Protein AF-A0A6B3NE75-F1 (afdb_monomer)

Nearest PDB structures (foldseek):
  1sqj-assembly1_B  TM=9.553E-01  e=8.441E-18  Geotrichum sp. M128
  2ebs-assembly1_A  TM=9.563E-01  e=1.189E-17  Geotrichum sp. M128
  1sqj-assembly1_A  TM=9.504E-01  e=1.002E-17  Geotrichum sp. M128
  6mgl-assembly1_A  TM=8.697E-01  e=2.798E-17  Paenibacillus odorifer
  6mgj-assembly4_D  TM=8.673E-01  e=3.722E-17  Paenibacillus odorifer

Sequence (215 aa):
MSTISAKNAEVEYFPPSYDADAEVQTVTYTWDNIAIGGMGFVTGIGIHPTEPGIVYVRTDVGGIYRWDSVANRWIPLMDEFGESEEHHYGIESIALDPNNPDILYAATGYYTRETTSDILKSTDRGQNWVPTELKTPAGTNVRMGGNEDWRWTGERLAVDPSNSNIIYFGSRLDGLYKSENSANTWNKVTSFSATDLSEGGITFVLFDPQSGHLS

Foldseek 3Di:
DDDDDDDDDFDFDDDPDCPVPPDTDTDDDDDDDDPPPDPFDFQDKDDQPADPQWIKTAGQQAAIWTADPVVRDTDHLDVVDDPVQSQQNQFQAKEAQNVARQKIWTWTGAQQPDQDTFIWIGRGSRNDTDGLCDADPVSTHQGGHSNDPLVSFDDQWYAQNVDQQWIKGWGLPQGIKIGNGNSNDIDHPPVDDDPDSPRRTRRYWDADNVPSDTD

Radius of gyration: 19.5 Å; Cα contacts (8 Å, |Δi|>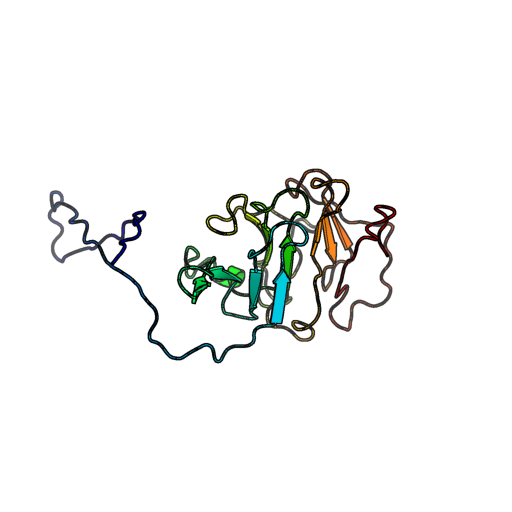4): 481; chains: 1; bounding box: 50×42×64 Å

Mean predicted aligned error: 8.33 Å

pLDDT: mean 88.48, std 17.39, range [30.88, 98.88]

Structure (mmCIF, N/CA/C/O backbone):
data_AF-A0A6B3NE75-F1
#
_entry.id   AF-A0A6B3NE75-F1
#
loop_
_atom_site.group_PDB
_atom_site.id
_atom_site.type_symbol
_atom_site.label_atom_id
_atom_site.label_alt_id
_atom_site.label_comp_id
_atom_site.label_asym_id
_atom_site.label_entity_id
_atom_site.label_seq_id
_atom_site.pdbx_PDB_ins_code
_atom_site.Cartn_x
_atom_site.Cartn_y
_atom_site.Cartn_z
_atom_site.occupancy
_atom_site.B_iso_or_equiv
_atom_site.auth_seq_id
_atom_site.auth_comp_id
_atom_site.auth_asym_id
_atom_site.auth_atom_id
_atom_site.pdbx_PDB_model_num
ATOM 1 N N . MET A 1 1 ? -30.011 -11.347 -17.588 1.00 35.53 1 MET A N 1
ATOM 2 C CA . MET A 1 1 ? -30.175 -10.010 -18.195 1.00 35.53 1 MET A CA 1
ATOM 3 C C . MET A 1 1 ? -30.191 -9.000 -17.069 1.00 35.53 1 MET A C 1
ATOM 5 O O . MET A 1 1 ? -31.202 -8.889 -16.396 1.00 35.53 1 MET A O 1
ATOM 9 N N . SER A 1 2 ? -29.072 -8.339 -16.801 1.00 32.22 2 SER A N 1
ATOM 10 C CA . SER A 1 2 ? -29.069 -7.128 -15.982 1.00 32.22 2 SER A CA 1
ATOM 11 C C . SER A 1 2 ? -27.825 -6.333 -16.341 1.00 32.22 2 SER A C 1
ATOM 13 O O . SER A 1 2 ? -26.706 -6.772 -16.103 1.00 32.22 2 SER A O 1
ATOM 15 N N . THR A 1 3 ? -28.065 -5.212 -17.000 1.00 31.31 3 THR A N 1
ATOM 16 C CA . THR A 1 3 ? -27.131 -4.133 -17.319 1.00 31.31 3 THR A CA 1
ATOM 17 C C . THR A 1 3 ? -26.553 -3.516 -16.044 1.00 31.31 3 THR A C 1
ATOM 19 O O . THR A 1 3 ? -27.299 -3.302 -15.089 1.00 31.31 3 THR A O 1
ATOM 22 N N . ILE A 1 4 ? -25.258 -3.185 -16.044 1.00 30.88 4 ILE A N 1
ATOM 23 C CA . ILE A 1 4 ? -24.636 -2.318 -15.033 1.00 30.88 4 ILE A CA 1
ATOM 24 C C . ILE A 1 4 ? -24.111 -1.054 -15.722 1.00 30.88 4 ILE A C 1
ATOM 26 O O . ILE A 1 4 ? -23.604 -1.092 -16.840 1.00 30.88 4 ILE A O 1
ATOM 30 N N . SER A 1 5 ? -24.341 0.053 -15.023 1.00 36.41 5 SER A N 1
ATOM 31 C CA . SER A 1 5 ? -24.117 1.454 -15.368 1.00 36.41 5 SER A CA 1
ATOM 32 C C . SER A 1 5 ? -22.634 1.813 -15.518 1.00 36.41 5 SER A C 1
ATOM 34 O O . SER A 1 5 ? -21.827 1.444 -14.670 1.00 36.41 5 SER A O 1
ATOM 36 N N . ALA A 1 6 ? -22.308 2.594 -16.553 1.00 34.56 6 ALA A N 1
ATOM 37 C CA . ALA A 1 6 ? -20.983 3.153 -16.828 1.00 34.56 6 ALA A CA 1
ATOM 38 C C . ALA A 1 6 ? -20.769 4.512 -16.129 1.00 34.56 6 ALA A C 1
ATOM 40 O O . ALA A 1 6 ? -21.726 5.257 -15.902 1.00 34.56 6 ALA A O 1
ATOM 41 N N . LYS A 1 7 ? -19.509 4.841 -15.827 1.00 43.66 7 LYS A N 1
ATOM 42 C CA . LYS A 1 7 ? -19.030 6.209 -15.568 1.00 43.66 7 LYS A CA 1
ATOM 43 C C . LYS A 1 7 ? -18.022 6.576 -16.665 1.00 43.66 7 LYS A C 1
ATOM 45 O O . LYS A 1 7 ? -17.254 5.720 -17.091 1.00 43.66 7 LYS A O 1
ATOM 50 N N . ASN A 1 8 ? -18.084 7.821 -17.132 1.00 35.44 8 ASN A N 1
ATOM 51 C CA . ASN A 1 8 ? -17.414 8.317 -18.338 1.00 35.44 8 ASN A CA 1
ATOM 52 C C . ASN A 1 8 ? -16.024 8.901 -18.035 1.00 35.44 8 ASN A C 1
ATOM 54 O O . ASN A 1 8 ? -15.873 9.595 -17.033 1.00 35.44 8 ASN A O 1
ATOM 58 N N . ALA A 1 9 ? -15.073 8.719 -18.954 1.00 47.62 9 ALA A N 1
ATOM 59 C CA . ALA A 1 9 ? -13.895 9.574 -19.115 1.00 47.62 9 ALA A CA 1
ATOM 60 C C . ALA A 1 9 ? -13.603 9.754 -20.622 1.00 47.62 9 ALA A C 1
ATOM 62 O O . ALA A 1 9 ? -13.806 8.821 -21.401 1.00 47.62 9 ALA A O 1
ATOM 63 N N . GLU A 1 10 ? -13.206 10.963 -21.029 1.00 38.66 10 GLU A N 1
ATOM 64 C CA . GLU A 1 10 ? -13.058 11.403 -22.428 1.00 38.66 10 GLU A CA 1
ATOM 65 C C . GLU A 1 10 ? -11.590 11.337 -22.895 1.00 38.66 10 GLU A C 1
ATOM 67 O O . GLU A 1 10 ? -10.682 11.618 -22.117 1.00 38.66 10 GLU A O 1
ATOM 72 N N . VAL A 1 11 ? -11.352 10.992 -24.168 1.00 47.94 11 VAL A N 1
ATOM 73 C CA . VAL A 1 11 ? -10.023 11.025 -24.815 1.00 47.94 11 VAL A CA 1
ATOM 74 C C . VAL A 1 11 ? -10.133 11.787 -26.143 1.00 47.94 11 VAL A C 1
ATOM 76 O O . VAL A 1 11 ? -11.022 11.493 -26.943 1.00 47.94 11 VAL A O 1
ATOM 79 N N . GLU A 1 12 ? -9.244 12.759 -26.379 1.00 41.53 12 GLU A N 1
ATOM 80 C CA . GLU A 1 12 ? -9.268 13.661 -27.546 1.00 41.53 12 GLU A CA 1
ATOM 81 C C . GLU A 1 12 ? -8.619 13.065 -28.814 1.00 41.53 12 GLU A C 1
ATOM 83 O O . GLU A 1 12 ? -7.600 12.373 -28.763 1.00 41.53 12 GLU A O 1
ATOM 88 N N . TYR A 1 13 ? -9.197 13.388 -29.979 1.00 44.88 13 TYR A N 1
ATOM 89 C CA . TYR A 1 13 ? -8.750 12.996 -31.322 1.00 44.88 13 TYR A CA 1
ATOM 90 C C . TYR A 1 13 ? -8.427 14.241 -32.166 1.00 44.88 13 TYR A C 1
ATOM 92 O O . TYR A 1 13 ? -9.242 15.158 -32.233 1.00 44.88 13 TYR A O 1
ATOM 100 N N . PHE A 1 14 ? -7.285 14.258 -32.869 1.00 47.62 14 PHE A N 1
ATOM 101 C CA . PHE A 1 14 ? -6.868 15.383 -33.723 1.00 47.62 14 PHE A CA 1
ATOM 102 C C . PHE A 1 14 ? -6.810 14.989 -35.216 1.00 47.62 14 PHE A C 1
ATOM 104 O O . PHE A 1 14 ? -5.918 14.227 -35.607 1.00 47.62 14 PHE A O 1
ATOM 111 N N . PRO A 1 15 ? -7.714 15.499 -36.078 1.00 45.78 15 PRO A N 1
ATOM 112 C CA . PRO A 1 15 ? -7.675 15.261 -37.523 1.00 45.78 15 PRO A CA 1
ATOM 113 C C . PRO A 1 15 ? -6.707 16.215 -38.264 1.00 45.78 15 PRO A C 1
ATOM 115 O O . PRO A 1 15 ? -6.311 17.253 -37.728 1.00 45.78 15 PRO A O 1
ATOM 118 N N . PRO A 1 16 ? -6.301 15.893 -39.513 1.00 60.91 16 PRO A N 1
ATOM 119 C CA . PRO A 1 16 ? -5.389 16.725 -40.291 1.00 60.91 16 PRO A CA 1
ATOM 120 C C . PRO A 1 16 ? -6.125 17.901 -40.962 1.00 60.91 16 PRO A C 1
ATOM 122 O O . PRO A 1 16 ? -7.186 17.731 -41.557 1.00 60.91 16 PRO A O 1
ATOM 125 N N . SER A 1 17 ? -5.477 19.070 -40.931 1.00 55.50 17 SER A N 1
ATOM 126 C CA . SER A 1 17 ? -5.958 20.434 -41.235 1.00 55.50 17 SER A CA 1
ATOM 127 C C . SER A 1 17 ? -6.736 21.080 -40.082 1.00 55.50 17 SER A C 1
ATOM 129 O O . SER A 1 17 ? -7.840 20.679 -39.739 1.00 55.50 17 SER A O 1
ATOM 131 N N . TYR A 1 18 ? -6.084 22.060 -39.449 1.00 53.62 18 TYR A N 1
ATOM 132 C CA . TYR A 1 18 ? -6.568 22.781 -38.274 1.00 53.62 18 TYR A CA 1
ATOM 133 C C . TYR A 1 18 ? -7.687 23.734 -38.701 1.00 53.62 18 TYR A C 1
ATOM 135 O O . TYR A 1 18 ? -7.441 24.897 -39.024 1.00 53.62 18 TYR A O 1
ATOM 143 N N . ASP A 1 19 ? -8.906 23.209 -38.761 1.00 55.25 19 ASP A N 1
ATOM 144 C CA . ASP A 1 19 ? -10.111 24.020 -38.692 1.00 55.25 19 ASP A CA 1
ATOM 145 C C . ASP A 1 19 ? -10.317 24.362 -37.212 1.00 55.25 19 ASP A C 1
ATOM 147 O O . ASP A 1 19 ? -10.543 23.475 -36.389 1.00 55.25 19 ASP A O 1
ATOM 151 N N . ALA A 1 20 ? -10.137 25.631 -36.842 1.00 56.81 20 ALA A N 1
ATOM 152 C CA . ALA A 1 20 ? -10.202 26.072 -35.444 1.00 56.81 20 ALA A CA 1
ATOM 153 C C . ALA A 1 20 ? -11.618 25.948 -34.834 1.00 56.81 20 ALA A C 1
ATOM 155 O O . ALA A 1 20 ? -11.768 26.155 -33.632 1.00 56.81 20 ALA A O 1
ATOM 156 N N . ASP A 1 21 ? -12.608 25.580 -35.658 1.00 58.62 21 ASP A N 1
ATOM 157 C CA . ASP A 1 21 ? -14.005 25.306 -35.309 1.00 58.62 21 ASP A CA 1
ATOM 158 C C . ASP A 1 21 ? -14.379 23.807 -35.432 1.00 58.62 21 ASP A C 1
ATOM 160 O O . ASP A 1 21 ? -15.562 23.460 -35.400 1.00 58.62 21 ASP A O 1
ATOM 164 N N . ALA A 1 22 ? -13.408 22.892 -35.586 1.00 62.72 22 ALA A N 1
ATOM 165 C CA . ALA A 1 22 ? -13.698 21.457 -35.616 1.00 62.72 22 ALA A CA 1
ATOM 166 C C . ALA A 1 22 ? -14.264 20.992 -34.261 1.00 62.72 22 ALA A C 1
ATOM 168 O O . ALA A 1 22 ? -13.565 20.953 -33.249 1.00 62.72 22 ALA A O 1
ATOM 169 N N . GLU A 1 23 ? -15.547 20.635 -34.254 1.00 68.31 23 GLU A N 1
ATOM 170 C CA . GLU A 1 23 ? -16.251 20.123 -33.081 1.00 68.31 23 GLU A CA 1
ATOM 171 C C . GLU A 1 23 ? -15.582 18.819 -32.607 1.00 68.31 23 GLU A C 1
ATOM 173 O O . GLU A 1 23 ? -15.510 17.837 -33.354 1.00 68.31 23 GLU A O 1
ATOM 178 N N . VAL A 1 24 ? -15.055 18.810 -31.376 1.00 71.31 24 VAL A N 1
ATOM 179 C CA . VAL A 1 24 ? -14.475 17.608 -30.762 1.00 71.31 24 VAL A CA 1
ATOM 180 C C . VAL A 1 24 ? -15.593 16.580 -30.608 1.00 71.31 24 VAL A C 1
ATOM 182 O O . VAL A 1 24 ? -16.482 16.730 -29.773 1.00 71.31 24 VAL A O 1
ATOM 185 N N . GLN A 1 25 ? -15.572 15.535 -31.435 1.00 77.44 25 GLN A N 1
ATOM 186 C CA . GLN A 1 25 ? -16.532 14.444 -31.319 1.00 77.44 25 GLN A CA 1
ATOM 187 C C . GLN A 1 25 ? -16.084 13.474 -30.230 1.00 77.44 25 GLN A C 1
ATOM 189 O O . GLN A 1 25 ? -15.108 12.741 -30.395 1.00 77.44 25 GLN A O 1
ATOM 194 N N . THR A 1 26 ? -16.830 13.427 -29.131 1.00 79.12 26 THR A N 1
ATOM 195 C CA . THR A 1 26 ? -16.646 12.411 -28.097 1.00 79.12 26 THR A CA 1
ATOM 196 C C . THR A 1 26 ? -17.188 11.073 -28.597 1.00 79.12 26 THR A C 1
ATOM 198 O O . THR A 1 26 ? -18.386 10.917 -28.836 1.00 79.12 26 THR A O 1
ATOM 201 N N . VAL A 1 27 ? -16.310 10.083 -28.752 1.00 87.25 27 VAL A N 1
ATOM 202 C CA . VAL A 1 27 ? -16.695 8.706 -29.091 1.00 87.25 27 VAL A CA 1
ATOM 203 C C . VAL A 1 27 ? -16.582 7.844 -27.841 1.00 87.25 27 VAL A C 1
ATOM 205 O O . VAL A 1 27 ? -15.541 7.809 -27.190 1.00 87.25 27 VAL A O 1
ATOM 208 N N . THR A 1 28 ? -17.649 7.123 -27.501 1.00 90.12 28 THR A N 1
ATOM 209 C CA . THR A 1 28 ? -17.643 6.194 -26.367 1.00 90.12 28 THR A CA 1
ATOM 210 C C . THR A 1 28 ? -17.012 4.865 -26.766 1.00 90.12 28 THR A C 1
ATOM 212 O O . THR A 1 28 ? -17.471 4.210 -27.701 1.00 90.12 28 THR A O 1
ATOM 215 N N . TYR A 1 29 ? -16.005 4.437 -26.010 1.00 90.44 29 TYR A N 1
ATOM 216 C CA . TYR A 1 29 ? -15.414 3.106 -26.112 1.00 90.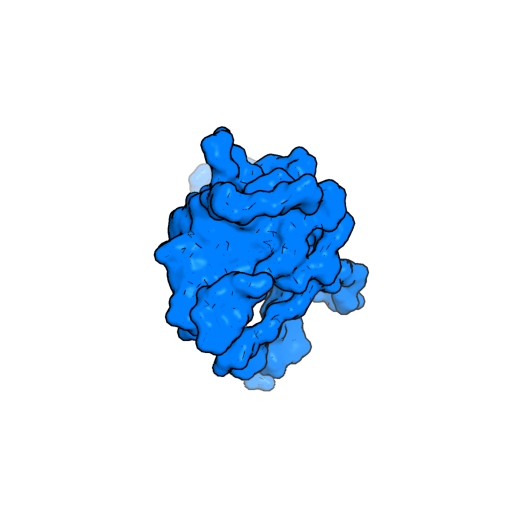44 29 TYR A CA 1
ATOM 217 C C . TYR A 1 29 ? -15.787 2.250 -24.903 1.00 90.44 29 TYR A C 1
ATOM 219 O O . TYR A 1 29 ? -16.084 2.753 -23.821 1.00 90.44 29 TYR A O 1
ATOM 227 N N . THR A 1 30 ? -15.767 0.934 -25.091 1.00 90.44 30 THR A N 1
ATOM 228 C CA . THR A 1 30 ? -15.804 -0.038 -23.996 1.00 90.44 30 THR A CA 1
ATOM 229 C C . THR A 1 30 ? -14.523 -0.846 -24.056 1.00 90.44 30 THR A C 1
ATOM 231 O O . THR A 1 30 ? -14.217 -1.443 -25.088 1.00 90.44 30 THR A O 1
ATOM 234 N N . TRP A 1 31 ? -13.784 -0.841 -22.955 1.00 89.25 31 TRP A N 1
ATOM 235 C CA . TRP A 1 31 ? -12.534 -1.571 -22.813 1.00 89.25 31 TRP A CA 1
ATOM 236 C C . TRP A 1 31 ? -12.778 -2.854 -22.025 1.00 89.25 31 TRP A C 1
ATOM 238 O O . TRP A 1 31 ? -13.468 -2.839 -21.006 1.00 89.25 31 TRP A O 1
ATOM 248 N N . ASP A 1 32 ? -12.223 -3.962 -22.507 1.00 89.88 32 ASP A N 1
ATOM 249 C CA . ASP A 1 32 ? -12.163 -5.219 -21.765 1.00 89.88 32 ASP A CA 1
ATOM 250 C C . ASP A 1 32 ? -10.889 -5.981 -22.140 1.00 89.88 32 ASP A C 1
ATOM 252 O O . ASP A 1 32 ? -10.304 -5.772 -23.209 1.00 89.88 32 ASP A O 1
ATOM 256 N N . ASN A 1 33 ? -10.461 -6.871 -21.251 1.00 87.56 33 ASN A N 1
ATOM 257 C CA . ASN A 1 33 ? -9.261 -7.668 -21.452 1.00 87.56 33 ASN A CA 1
ATOM 258 C C . ASN A 1 33 ? -9.515 -8.825 -22.423 1.00 87.56 33 ASN A C 1
ATOM 260 O O . ASN A 1 33 ? -10.553 -9.490 -22.388 1.00 87.56 33 ASN A O 1
ATOM 264 N N . ILE A 1 34 ? -8.507 -9.150 -23.234 1.00 88.38 34 ILE A N 1
ATOM 265 C CA . ILE A 1 34 ? -8.479 -10.441 -23.926 1.00 88.38 34 ILE A CA 1
ATOM 266 C C . ILE A 1 34 ? -8.328 -11.538 -22.865 1.00 88.38 34 ILE A C 1
ATOM 268 O O . ILE A 1 34 ? -7.432 -11.493 -22.021 1.00 88.38 34 ILE A O 1
ATOM 272 N N . ALA A 1 35 ? -9.208 -12.539 -22.906 1.00 89.56 35 ALA A N 1
ATOM 273 C CA . ALA A 1 35 ? -9.251 -13.605 -21.913 1.00 89.56 35 ALA A CA 1
ATOM 274 C C . ALA A 1 35 ? -8.048 -14.561 -22.040 1.00 89.56 35 ALA A C 1
ATOM 276 O O . ALA A 1 35 ? -8.098 -15.553 -22.764 1.00 89.56 35 ALA A O 1
ATOM 277 N N . ILE A 1 36 ? -6.974 -14.253 -21.309 1.00 87.75 36 ILE A N 1
ATOM 278 C CA . ILE A 1 36 ? -5.780 -15.103 -21.161 1.00 87.75 36 ILE A CA 1
ATOM 279 C C . ILE A 1 36 ? -5.807 -15.856 -19.818 1.00 87.75 36 ILE A C 1
ATOM 281 O O . ILE A 1 36 ? -5.424 -17.021 -19.753 1.00 87.75 36 ILE A O 1
ATOM 285 N N . GLY A 1 37 ? -6.335 -15.220 -18.763 1.00 80.62 37 GLY A N 1
ATOM 286 C CA . GLY A 1 37 ? -6.523 -15.828 -17.442 1.00 80.62 37 GLY A CA 1
ATOM 287 C C . GLY A 1 37 ? -5.282 -15.769 -16.546 1.00 80.62 37 GLY A C 1
ATOM 288 O O . GLY A 1 37 ? -4.664 -16.791 -16.264 1.00 80.62 37 GLY A O 1
ATOM 289 N N . GLY A 1 38 ? -4.939 -14.580 -16.045 1.00 80.69 38 GLY A N 1
ATOM 290 C CA . GLY A 1 38 ? -3.785 -14.401 -15.157 1.00 80.69 38 GLY A CA 1
ATOM 291 C C . GLY A 1 38 ? -2.451 -14.520 -15.905 1.00 80.69 38 GLY A C 1
ATOM 292 O O . GLY A 1 38 ? -2.278 -13.855 -16.917 1.00 80.69 38 GLY A O 1
ATOM 293 N N . MET A 1 39 ? -1.540 -15.370 -15.405 1.00 81.88 39 MET A N 1
ATOM 294 C CA . MET A 1 39 ? -0.135 -15.620 -15.817 1.00 81.88 39 MET A CA 1
ATOM 295 C C . MET A 1 39 ? 0.953 -14.844 -15.051 1.00 81.88 39 MET A C 1
ATOM 297 O O . MET A 1 39 ? 2.074 -15.341 -14.963 1.00 81.88 39 MET A O 1
ATOM 301 N N . GLY A 1 40 ? 0.639 -13.680 -14.476 1.00 92.19 40 GLY A N 1
ATOM 302 C CA . GLY A 1 40 ? 1.559 -12.919 -13.615 1.00 92.19 40 GLY A CA 1
ATOM 303 C C . GLY A 1 40 ? 1.655 -13.458 -12.181 1.00 92.19 40 GLY A C 1
ATOM 304 O O . GLY A 1 40 ? 0.920 -14.374 -11.799 1.00 92.19 40 GLY A O 1
ATOM 305 N N . PHE A 1 41 ? 2.545 -12.882 -11.367 1.00 97.81 41 PHE A N 1
ATOM 306 C CA . PHE A 1 41 ? 2.717 -13.303 -9.977 1.00 97.81 41 PHE A CA 1
ATOM 307 C C . PHE A 1 41 ? 1.802 -12.500 -9.042 1.00 97.81 41 PHE A C 1
ATOM 309 O O . PHE A 1 41 ? 2.002 -11.315 -8.780 1.00 97.81 41 PHE A O 1
ATOM 316 N N . VAL A 1 42 ? 0.786 -13.176 -8.505 1.00 98.31 42 VAL A N 1
ATOM 317 C CA . VAL A 1 42 ? 0.009 -12.682 -7.362 1.00 98.31 42 VAL A CA 1
ATOM 318 C C . VAL A 1 42 ? 0.844 -12.864 -6.099 1.00 98.31 42 VAL A C 1
ATOM 320 O O . VAL A 1 42 ? 1.190 -13.989 -5.739 1.00 98.31 42 VAL A O 1
ATOM 323 N N . THR A 1 43 ? 1.171 -11.761 -5.435 1.00 98.31 43 THR A N 1
ATOM 324 C CA . THR A 1 43 ? 2.144 -11.720 -4.337 1.00 98.31 43 THR A CA 1
ATOM 325 C C . THR A 1 43 ? 1.507 -11.628 -2.953 1.00 98.31 43 THR A C 1
ATOM 327 O O . THR A 1 43 ? 2.190 -11.875 -1.963 1.00 98.31 43 THR A O 1
ATOM 330 N N . GLY A 1 44 ? 0.207 -11.335 -2.868 1.00 98.00 44 GLY A N 1
ATOM 331 C CA . GLY A 1 44 ? -0.524 -11.284 -1.604 1.00 98.00 44 GLY A CA 1
ATOM 332 C C . GLY A 1 44 ? -2.039 -11.263 -1.789 1.00 98.00 44 GLY A C 1
ATOM 333 O O . GLY A 1 44 ? -2.547 -10.906 -2.855 1.00 98.00 44 GLY A O 1
ATOM 334 N N . ILE A 1 45 ? -2.755 -11.647 -0.732 1.00 98.00 45 ILE A N 1
ATOM 335 C CA . ILE A 1 45 ? -4.217 -11.629 -0.646 1.00 98.00 45 ILE A CA 1
ATOM 336 C C . ILE A 1 45 ? -4.637 -10.897 0.632 1.00 98.00 45 ILE A C 1
ATOM 338 O O . ILE A 1 45 ? -4.158 -11.211 1.719 1.00 98.00 45 ILE A O 1
ATOM 342 N N . GLY A 1 46 ? -5.543 -9.932 0.499 1.00 97.38 46 GLY A N 1
ATOM 343 C CA . GLY A 1 46 ? -6.149 -9.207 1.612 1.00 97.38 46 GLY A CA 1
ATOM 344 C C . GLY A 1 46 ? -7.624 -9.562 1.720 1.00 97.38 46 GLY A C 1
ATOM 345 O O . GLY A 1 46 ? -8.380 -9.351 0.776 1.00 97.38 46 GLY A O 1
ATOM 346 N N . ILE A 1 47 ? -8.049 -10.096 2.862 1.00 97.75 47 ILE A N 1
ATOM 347 C CA . ILE A 1 47 ? -9.456 -10.408 3.145 1.00 97.75 47 ILE A CA 1
ATOM 348 C C . ILE A 1 47 ? -9.912 -9.469 4.253 1.00 97.75 47 ILE A C 1
ATOM 350 O O . ILE A 1 47 ? -9.242 -9.372 5.282 1.00 97.75 47 ILE A O 1
ATOM 354 N N . HIS A 1 48 ? -11.032 -8.774 4.054 1.00 97.38 48 HIS A N 1
ATOM 355 C CA . HIS A 1 48 ? -11.523 -7.857 5.076 1.00 97.38 48 HIS A CA 1
ATOM 356 C C . HIS A 1 48 ? -11.939 -8.632 6.338 1.00 97.38 48 HIS A C 1
ATOM 358 O O . HIS A 1 48 ? -12.704 -9.594 6.233 1.00 97.38 48 HIS A O 1
ATOM 364 N N . PRO A 1 49 ? -11.466 -8.244 7.536 1.00 93.81 49 PRO A N 1
ATOM 365 C CA . PRO A 1 49 ? -11.639 -9.061 8.737 1.00 93.81 49 PRO A CA 1
ATOM 366 C C . PRO A 1 49 ? -13.070 -9.046 9.288 1.00 93.81 49 PRO A C 1
ATOM 368 O O . PRO A 1 49 ? -13.465 -9.973 9.991 1.00 93.81 49 PRO A O 1
ATOM 371 N N . THR A 1 50 ? -13.848 -8.005 8.981 1.00 93.25 50 THR A N 1
ATOM 372 C CA . THR A 1 50 ? -15.185 -7.774 9.560 1.00 93.25 50 THR A CA 1
ATOM 373 C C . THR A 1 50 ? -16.301 -7.645 8.520 1.00 93.25 50 THR A C 1
ATOM 375 O O . THR A 1 50 ? -17.466 -7.636 8.900 1.00 93.25 50 THR A O 1
ATOM 378 N N . GLU A 1 51 ? -15.976 -7.608 7.220 1.00 95.44 51 GLU A N 1
ATOM 379 C CA . GLU A 1 51 ? -16.951 -7.414 6.133 1.00 95.44 51 GLU A CA 1
ATOM 380 C C . GLU A 1 51 ? -16.832 -8.570 5.130 1.00 95.44 51 GLU A C 1
ATOM 382 O O . GLU A 1 51 ? -15.876 -8.626 4.347 1.00 95.44 51 GLU A O 1
ATOM 387 N N . PRO A 1 52 ? -17.766 -9.535 5.157 1.00 93.81 52 PRO A N 1
ATOM 388 C CA . PRO A 1 52 ? -17.713 -10.698 4.284 1.00 93.81 52 PRO A CA 1
ATOM 389 C C . PRO A 1 52 ? -17.727 -10.335 2.795 1.00 93.81 52 PRO A C 1
ATOM 391 O O . PRO A 1 52 ? -18.454 -9.456 2.346 1.00 93.81 52 PRO A O 1
ATOM 394 N N . GLY A 1 53 ? -16.964 -11.083 1.996 1.00 92.31 53 GLY A N 1
ATOM 395 C CA . GLY A 1 53 ? -16.966 -10.955 0.535 1.00 92.31 53 GLY A CA 1
ATOM 396 C C . GLY A 1 53 ? -16.041 -9.873 -0.024 1.00 92.31 53 GLY A C 1
ATOM 397 O O . GLY A 1 53 ? -15.842 -9.839 -1.237 1.00 92.31 53 GLY A O 1
ATOM 398 N N . ILE A 1 54 ? -15.421 -9.048 0.825 1.00 96.19 54 ILE A N 1
ATOM 399 C CA . ILE A 1 54 ? -14.366 -8.127 0.401 1.00 96.19 54 ILE A CA 1
ATOM 400 C C . ILE A 1 54 ? -13.025 -8.863 0.394 1.00 96.19 54 ILE A C 1
ATOM 402 O O . ILE A 1 54 ? -12.469 -9.204 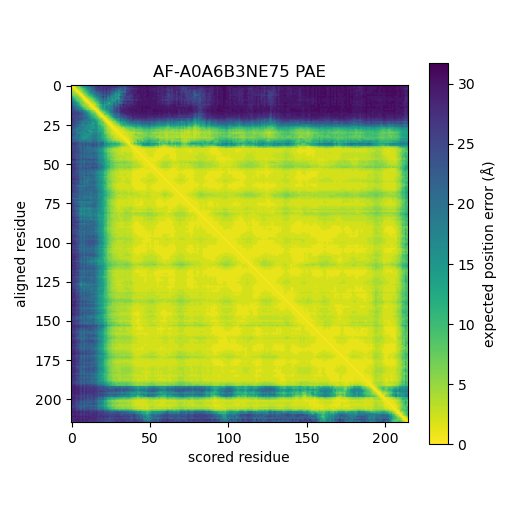1.441 1.00 96.19 54 ILE A O 1
ATOM 406 N N . VAL A 1 55 ? -12.509 -9.096 -0.812 1.00 98.31 55 VAL A N 1
ATOM 407 C CA . VAL A 1 55 ? -11.216 -9.741 -1.050 1.00 98.31 55 VAL A CA 1
ATOM 408 C C . VAL A 1 55 ? -10.447 -8.944 -2.091 1.00 98.31 55 VAL A C 1
ATOM 410 O O . VAL A 1 55 ? -10.997 -8.587 -3.134 1.00 98.31 55 VAL A O 1
ATOM 413 N N . TYR A 1 56 ? -9.171 -8.713 -1.820 1.00 98.69 56 TYR A N 1
ATOM 414 C CA . TYR A 1 56 ? -8.224 -8.079 -2.720 1.00 98.69 56 TYR A CA 1
ATOM 415 C C . TYR A 1 56 ? -7.040 -9.000 -2.972 1.00 98.69 56 TYR A C 1
ATOM 417 O O . TYR A 1 56 ? -6.652 -9.779 -2.103 1.00 98.69 56 TYR A O 1
ATOM 425 N N . VAL A 1 57 ? -6.430 -8.870 -4.140 1.00 98.62 57 VAL A N 1
ATOM 426 C CA . VAL A 1 57 ? -5.112 -9.436 -4.422 1.00 98.62 57 VAL A CA 1
ATOM 427 C C . VAL A 1 57 ? -4.184 -8.338 -4.898 1.00 98.62 57 VAL A C 1
ATOM 429 O O . VAL A 1 57 ? -4.607 -7.422 -5.607 1.00 98.62 57 VAL A O 1
ATOM 432 N N . ARG A 1 58 ? -2.917 -8.450 -4.514 1.00 98.56 58 ARG A N 1
ATOM 433 C CA . ARG A 1 58 ? -1.839 -7.608 -5.027 1.00 98.56 58 ARG A CA 1
ATOM 434 C C . ARG A 1 58 ? -0.901 -8.421 -5.904 1.00 98.56 58 ARG A C 1
ATOM 436 O O . ARG A 1 58 ? -0.744 -9.628 -5.708 1.00 98.56 58 ARG A O 1
ATOM 443 N N . THR A 1 59 ? -0.297 -7.754 -6.873 1.00 98.75 59 THR A N 1
ATOM 444 C CA . THR A 1 59 ? 0.612 -8.371 -7.841 1.00 98.75 59 THR A CA 1
ATOM 445 C C . THR A 1 59 ? 1.925 -7.603 -7.901 1.00 98.75 59 THR A C 1
ATOM 447 O O . THR A 1 59 ? 2.012 -6.468 -7.429 1.00 98.75 59 THR A O 1
ATOM 450 N N . ASP A 1 60 ? 2.961 -8.233 -8.445 1.00 98.31 60 ASP A N 1
ATOM 451 C CA . ASP A 1 60 ? 4.272 -7.596 -8.557 1.00 98.31 60 ASP A CA 1
ATOM 452 C C . ASP A 1 60 ? 4.350 -6.536 -9.658 1.00 98.31 60 ASP A C 1
ATOM 454 O O . ASP A 1 60 ? 5.093 -5.567 -9.493 1.00 98.31 60 ASP A O 1
ATOM 458 N N . VAL A 1 61 ? 3.577 -6.688 -10.743 1.00 97.81 61 VAL A N 1
ATOM 459 C CA . VAL A 1 61 ? 3.578 -5.734 -11.869 1.00 97.81 61 VAL A CA 1
ATOM 460 C C . VAL A 1 61 ? 2.221 -5.391 -12.491 1.00 97.81 61 VAL A C 1
ATOM 462 O O . VAL A 1 61 ? 2.168 -4.729 -13.521 1.00 97.81 61 VAL A O 1
ATOM 465 N N . GLY A 1 62 ? 1.117 -5.863 -11.919 1.00 97.31 62 GLY A N 1
ATOM 466 C CA . GLY A 1 62 ? -0.226 -5.724 -12.497 1.00 97.31 62 GLY A CA 1
ATOM 467 C C . GLY A 1 62 ? -1.219 -4.973 -11.613 1.00 97.31 62 GLY A C 1
ATOM 468 O O . GLY A 1 62 ? -2.420 -5.068 -11.856 1.00 97.31 62 GLY A O 1
ATOM 469 N N . GLY A 1 63 ? -0.750 -4.285 -10.571 1.00 98.38 63 GLY A N 1
ATOM 470 C CA . GLY A 1 63 ? -1.595 -3.546 -9.641 1.00 98.38 63 GLY A CA 1
ATOM 471 C C . GLY A 1 63 ? -2.393 -4.424 -8.670 1.00 98.38 63 GLY A C 1
ATOM 472 O O . GLY A 1 63 ? -2.006 -5.551 -8.326 1.00 98.38 63 GLY A O 1
ATOM 473 N N . ILE A 1 64 ? -3.512 -3.865 -8.201 1.00 98.69 64 ILE A N 1
ATOM 474 C CA . ILE A 1 64 ? -4.447 -4.478 -7.249 1.00 98.69 64 ILE A CA 1
ATOM 475 C C . ILE A 1 64 ? -5.738 -4.867 -7.963 1.00 98.69 64 ILE A C 1
ATOM 477 O O . ILE A 1 64 ? -6.246 -4.126 -8.805 1.00 98.69 64 ILE A O 1
ATOM 481 N N . TYR A 1 65 ? -6.314 -5.997 -7.551 1.00 98.62 65 TYR A N 1
ATOM 482 C CA . TYR A 1 65 ? -7.645 -6.415 -7.974 1.00 98.62 65 TYR A CA 1
ATOM 483 C C . TYR A 1 65 ? -8.558 -6.657 -6.779 1.00 98.62 65 TYR A C 1
ATOM 485 O O . TYR A 1 65 ? -8.116 -7.192 -5.763 1.00 98.62 65 TYR A O 1
ATOM 493 N N . ARG A 1 66 ? -9.849 -6.343 -6.926 1.00 98.44 66 ARG A N 1
ATOM 494 C CA . ARG A 1 66 ? -10.912 -6.705 -5.973 1.00 98.44 66 ARG A CA 1
ATOM 495 C C . ARG A 1 66 ? -11.781 -7.821 -6.538 1.00 98.44 66 ARG A C 1
ATOM 497 O O . ARG A 1 66 ? -12.128 -7.796 -7.717 1.00 98.44 66 ARG A O 1
ATOM 504 N N . TRP A 1 67 ? -12.169 -8.778 -5.708 1.00 97.94 67 TRP A N 1
ATOM 505 C CA . TRP A 1 67 ? -13.129 -9.806 -6.094 1.00 97.94 67 TRP A CA 1
ATOM 506 C C . TRP A 1 67 ? -14.541 -9.222 -6.195 1.00 97.94 67 TRP A C 1
ATOM 508 O O . TRP A 1 67 ? -15.012 -8.551 -5.276 1.00 97.94 67 TRP A O 1
ATOM 518 N N . ASP A 1 68 ? -15.231 -9.514 -7.292 1.00 96.06 68 ASP A N 1
ATOM 519 C CA . ASP A 1 68 ? -16.668 -9.311 -7.436 1.00 96.06 68 ASP A CA 1
ATOM 520 C C . ASP A 1 68 ? -17.359 -10.674 -7.464 1.00 96.06 68 ASP A C 1
ATOM 522 O O . ASP A 1 68 ? -17.250 -11.434 -8.430 1.00 96.06 68 ASP A O 1
ATOM 526 N N . SER A 1 69 ? -18.084 -10.984 -6.390 1.00 94.06 69 SER A N 1
ATOM 527 C CA . SER A 1 69 ? -18.812 -12.244 -6.246 1.00 94.06 69 SER A CA 1
ATOM 528 C C . SER A 1 69 ? -20.064 -12.328 -7.117 1.00 94.06 69 SER A C 1
ATOM 530 O O . SER A 1 69 ? -20.483 -13.434 -7.457 1.00 94.06 69 SER A O 1
ATOM 532 N N . VAL A 1 70 ? -20.652 -11.191 -7.503 1.00 94.00 70 VAL A N 1
ATOM 533 C CA . VAL A 1 70 ? -21.846 -11.141 -8.358 1.00 94.00 70 VAL A CA 1
ATOM 534 C C . VAL A 1 70 ? -21.451 -11.402 -9.805 1.00 94.00 70 VAL A C 1
ATOM 536 O O . VAL A 1 70 ? -22.084 -12.210 -10.485 1.00 94.00 70 VAL A O 1
ATOM 539 N N . ALA A 1 71 ? -20.388 -10.743 -10.267 1.00 93.38 71 ALA A N 1
ATOM 540 C CA . ALA A 1 71 ? -19.864 -10.928 -11.616 1.00 93.38 71 ALA A CA 1
ATOM 541 C C . ALA A 1 71 ? -18.906 -12.130 -11.739 1.00 93.38 71 ALA A C 1
ATOM 543 O O . ALA A 1 71 ? -18.542 -12.500 -12.856 1.00 93.38 71 ALA A O 1
ATOM 544 N N . ASN A 1 72 ? -18.516 -12.745 -10.614 1.00 94.00 72 ASN A N 1
ATOM 545 C CA . ASN A 1 72 ? -17.568 -13.859 -10.524 1.00 94.00 72 ASN A CA 1
ATOM 546 C C . ASN A 1 72 ? -16.247 -13.567 -11.265 1.00 94.00 72 ASN A C 1
ATOM 548 O O . ASN A 1 72 ? -15.758 -14.385 -12.050 1.00 94.00 72 ASN A O 1
ATOM 552 N N . ARG A 1 73 ? -15.698 -12.365 -11.046 1.00 94.75 73 ARG A N 1
ATOM 553 C CA . ARG A 1 73 ? -14.464 -11.882 -11.687 1.00 94.75 73 ARG A CA 1
ATOM 554 C C . ARG A 1 73 ? -13.675 -10.958 -10.769 1.00 94.75 73 ARG A C 1
ATOM 556 O O . ARG A 1 73 ? -14.219 -10.342 -9.858 1.00 94.75 73 ARG A O 1
ATOM 563 N N . TRP A 1 74 ? -12.389 -10.829 -11.065 1.00 96.69 74 TRP A N 1
ATOM 564 C CA . TRP A 1 74 ? -11.533 -9.798 -10.492 1.00 96.69 74 TRP A CA 1
ATOM 565 C C . TRP A 1 74 ? -11.741 -8.471 -11.231 1.00 96.69 74 TRP A C 1
ATOM 567 O O . TRP A 1 74 ? -11.830 -8.445 -12.461 1.00 96.69 74 TRP A O 1
ATOM 577 N N . ILE A 1 75 ? -11.837 -7.378 -10.479 1.00 96.25 75 ILE A N 1
ATOM 578 C CA . ILE A 1 75 ? -11.927 -6.007 -10.987 1.00 96.25 75 ILE A CA 1
ATOM 579 C C . ILE A 1 75 ? -10.560 -5.341 -10.773 1.00 96.25 75 ILE A C 1
ATOM 581 O O . ILE A 1 75 ? -10.145 -5.274 -9.613 1.00 96.25 75 ILE A O 1
ATOM 585 N N . PRO A 1 76 ? -9.865 -4.877 -11.829 1.00 97.19 76 PRO A N 1
ATOM 586 C CA . PRO A 1 76 ? -8.640 -4.094 -11.677 1.00 97.19 76 PRO A CA 1
ATOM 587 C C . PRO A 1 76 ? -8.957 -2.744 -11.028 1.00 97.19 76 PRO A C 1
ATOM 589 O O . PRO A 1 76 ? -9.993 -2.143 -11.308 1.00 97.19 76 PRO A O 1
ATOM 592 N N . LEU A 1 77 ? -8.081 -2.286 -10.137 1.00 98.31 77 LEU A N 1
ATOM 593 C CA . LEU A 1 77 ? -8.302 -1.078 -9.332 1.00 98.31 77 LEU A CA 1
ATOM 594 C C . LEU A 1 77 ? -7.320 0.054 -9.646 1.00 98.31 77 LEU A C 1
ATOM 596 O O . LEU A 1 77 ? -7.301 1.044 -8.927 1.00 98.31 77 LEU A O 1
ATOM 600 N N . MET A 1 78 ? -6.456 -0.114 -10.648 1.00 97.12 78 MET A N 1
ATOM 601 C CA . MET A 1 78 ? -5.337 0.802 -10.914 1.00 97.12 78 MET A CA 1
ATOM 602 C C . MET A 1 78 ? -5.230 1.234 -12.378 1.00 97.12 78 MET A C 1
ATOM 604 O O . MET A 1 78 ? -4.295 1.944 -12.727 1.00 97.12 78 MET A O 1
ATOM 608 N N . ASP A 1 79 ? -6.215 0.883 -13.209 1.00 95.06 79 ASP A N 1
ATOM 609 C CA . ASP A 1 79 ? -6.249 1.223 -14.640 1.00 95.06 79 ASP A CA 1
ATOM 610 C C . ASP A 1 79 ? -6.420 2.736 -14.897 1.00 95.06 79 ASP A C 1
ATOM 612 O O . ASP A 1 79 ? -6.355 3.177 -16.043 1.00 95.06 79 ASP A O 1
ATOM 616 N N . GLU A 1 80 ? -6.647 3.545 -13.851 1.00 93.94 80 GLU A N 1
ATOM 617 C CA . GLU A 1 80 ? -6.651 5.009 -13.956 1.00 93.94 80 GLU A CA 1
ATOM 618 C C . GLU A 1 80 ? -5.248 5.599 -14.166 1.00 93.94 80 GLU A C 1
ATOM 620 O O . GLU A 1 80 ? -5.125 6.692 -14.720 1.00 93.94 80 GLU A O 1
ATOM 625 N N . PHE A 1 81 ? -4.192 4.878 -13.772 1.00 95.56 81 PHE A N 1
ATOM 626 C CA . PHE A 1 81 ? -2.819 5.362 -13.878 1.00 95.56 81 PHE A CA 1
ATOM 627 C C . PHE A 1 81 ? -2.261 5.175 -15.288 1.00 95.56 81 PHE A C 1
ATOM 629 O O . PHE A 1 81 ? -2.213 4.061 -15.822 1.00 95.56 81 PHE A O 1
ATOM 636 N N . GLY A 1 82 ? -1.790 6.281 -15.866 1.00 95.19 82 GLY A N 1
ATOM 637 C CA . GLY A 1 82 ? -1.113 6.304 -17.160 1.00 95.19 82 GLY A CA 1
ATOM 638 C C . GLY A 1 82 ? 0.383 5.976 -17.077 1.00 95.19 82 GLY A C 1
ATOM 639 O O . GLY A 1 82 ? 0.926 5.677 -16.017 1.00 95.19 82 GLY A O 1
ATOM 640 N N . GLU A 1 83 ? 1.075 6.095 -18.213 1.00 93.69 83 GLU A N 1
ATOM 641 C CA . GLU A 1 83 ? 2.509 5.778 -18.358 1.00 93.69 83 GLU A CA 1
ATOM 642 C C . GLU A 1 83 ? 3.403 6.518 -17.346 1.00 93.69 83 GLU A C 1
ATOM 644 O O . GLU A 1 83 ? 4.291 5.920 -16.746 1.00 93.69 83 GLU A O 1
ATOM 649 N N . SER A 1 84 ? 3.144 7.803 -17.074 1.00 95.19 84 SER A N 1
ATOM 650 C CA . SER A 1 84 ? 3.928 8.587 -16.103 1.00 95.19 84 SER A CA 1
ATOM 651 C C . SER A 1 84 ? 3.794 8.105 -14.654 1.00 95.19 84 SER A C 1
ATOM 653 O O . SER A 1 84 ? 4.591 8.479 -13.794 1.00 95.19 84 SER A O 1
ATOM 655 N N . GLU A 1 85 ? 2.781 7.290 -14.380 1.00 96.44 85 GLU A N 1
ATOM 656 C CA . GLU A 1 85 ? 2.414 6.783 -13.062 1.00 96.44 85 GLU A CA 1
ATOM 657 C C . GLU A 1 85 ? 2.541 5.252 -12.993 1.00 96.44 85 GLU A C 1
ATOM 659 O O . GLU A 1 85 ? 2.093 4.631 -12.033 1.00 96.44 85 GLU A O 1
ATOM 664 N N . GLU A 1 86 ? 3.225 4.632 -13.966 1.00 96.38 86 GLU A N 1
ATOM 665 C CA . GLU A 1 86 ? 3.338 3.170 -14.093 1.00 96.38 86 GLU A CA 1
ATOM 666 C C . GLU A 1 86 ? 3.909 2.477 -12.845 1.00 96.38 86 GLU A C 1
ATOM 668 O O . GLU A 1 86 ? 3.631 1.309 -12.579 1.00 96.38 86 GLU A O 1
ATOM 673 N N . HIS A 1 87 ? 4.689 3.199 -12.041 1.00 96.00 87 HIS A N 1
ATOM 674 C CA . HIS A 1 87 ? 5.233 2.710 -10.779 1.00 96.00 87 HIS A CA 1
ATOM 675 C C . HIS A 1 87 ? 4.149 2.296 -9.772 1.00 96.00 87 HIS A C 1
ATOM 677 O O . HIS A 1 87 ? 4.426 1.477 -8.892 1.00 96.00 87 HIS A O 1
ATOM 683 N N . HIS A 1 88 ? 2.917 2.804 -9.908 1.00 98.12 88 HIS A N 1
ATOM 684 C CA . HIS A 1 88 ? 1.800 2.418 -9.051 1.00 98.12 88 HIS A CA 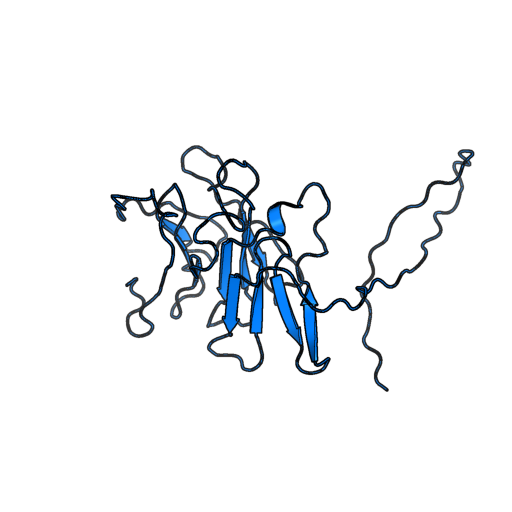1
ATOM 685 C C . HIS A 1 88 ? 1.328 0.976 -9.258 1.00 98.12 88 HIS A C 1
ATOM 687 O O . HIS A 1 88 ? 0.720 0.413 -8.351 1.00 98.12 88 HIS A O 1
ATOM 693 N N . TYR A 1 89 ? 1.663 0.335 -10.382 1.00 98.31 89 TYR A N 1
ATOM 694 C CA . TYR A 1 89 ? 1.297 -1.062 -10.644 1.00 98.31 89 TYR A CA 1
ATOM 695 C C . TYR A 1 89 ? 2.190 -2.080 -9.909 1.00 98.31 89 TYR A C 1
ATOM 697 O O . TYR A 1 89 ? 1.834 -3.259 -9.829 1.00 98.31 89 TYR A O 1
ATOM 705 N N . GLY A 1 90 ? 3.324 -1.653 -9.341 1.00 98.50 90 GLY A N 1
ATOM 706 C CA . GLY A 1 90 ? 4.155 -2.493 -8.479 1.00 98.50 90 GLY A CA 1
ATOM 707 C C . GLY A 1 90 ? 3.689 -2.437 -7.028 1.00 98.50 90 GLY A C 1
ATOM 708 O O . GLY A 1 90 ? 3.877 -1.412 -6.376 1.00 98.50 90 GLY A O 1
ATOM 709 N N . ILE A 1 91 ? 3.104 -3.518 -6.500 1.00 98.75 91 ILE A N 1
ATOM 710 C CA . ILE A 1 91 ? 2.458 -3.486 -5.177 1.00 98.75 91 ILE A CA 1
ATOM 711 C C . 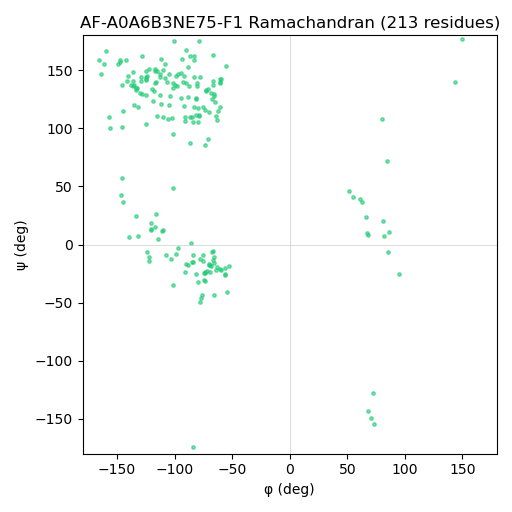ILE A 1 91 ? 3.287 -4.205 -4.122 1.00 98.75 91 ILE A C 1
ATOM 713 O O . ILE A 1 91 ? 3.361 -5.436 -4.065 1.00 98.75 91 ILE A O 1
ATOM 717 N N . GLU A 1 92 ? 3.871 -3.413 -3.229 1.00 98.62 92 GLU A N 1
ATOM 718 C CA . GLU A 1 92 ? 4.653 -3.917 -2.107 1.00 98.62 92 GLU A CA 1
ATOM 719 C C . GLU A 1 92 ? 3.762 -4.473 -0.994 1.00 98.62 92 GLU A C 1
ATOM 721 O O . GLU A 1 92 ? 4.056 -5.531 -0.438 1.00 98.62 92 GLU A O 1
ATOM 726 N N . SER A 1 93 ? 2.680 -3.772 -0.658 1.00 98.81 93 SER A N 1
ATOM 727 C CA . SER A 1 93 ? 1.783 -4.185 0.417 1.00 98.81 93 SER A CA 1
ATOM 728 C C . SER A 1 93 ? 0.423 -3.510 0.308 1.00 98.81 93 SER A C 1
ATOM 730 O O . SER A 1 93 ? 0.311 -2.417 -0.248 1.00 98.81 93 SER A O 1
ATOM 732 N N . ILE A 1 94 ? -0.602 -4.144 0.868 1.00 98.88 94 ILE A N 1
ATOM 733 C CA . ILE A 1 94 ? -1.936 -3.581 1.055 1.00 98.88 94 ILE A CA 1
ATOM 734 C C . ILE A 1 94 ? -2.353 -3.672 2.523 1.00 98.88 94 ILE A C 1
ATOM 736 O O . ILE A 1 94 ? -1.988 -4.617 3.217 1.00 98.88 94 ILE A O 1
ATOM 740 N N . ALA A 1 95 ? -3.161 -2.721 2.988 1.00 98.62 95 ALA A N 1
ATOM 741 C CA . ALA A 1 95 ? -3.811 -2.808 4.293 1.00 98.62 95 ALA A CA 1
ATOM 742 C C . ALA A 1 95 ? -5.265 -2.355 4.227 1.00 98.62 95 ALA A C 1
ATOM 744 O O . ALA A 1 95 ? -5.592 -1.344 3.608 1.00 98.62 95 ALA A O 1
ATOM 745 N N . LEU A 1 96 ? -6.124 -3.116 4.895 1.00 98.44 96 LEU A N 1
ATOM 746 C CA . LEU A 1 96 ? -7.550 -2.848 5.028 1.00 98.44 96 LEU A CA 1
ATOM 747 C C . LEU A 1 96 ? -7.813 -2.248 6.402 1.00 98.44 96 LEU A C 1
ATOM 749 O O . LEU A 1 96 ? -7.244 -2.722 7.387 1.00 98.44 96 LEU A O 1
ATOM 753 N N . ASP A 1 97 ? -8.675 -1.238 6.472 1.00 98.25 97 ASP A N 1
ATOM 754 C CA . ASP A 1 97 ? -9.125 -0.708 7.756 1.00 98.25 97 ASP A CA 1
ATOM 755 C C . ASP A 1 97 ? -10.202 -1.632 8.354 1.00 98.25 97 ASP A C 1
ATOM 757 O O . ASP A 1 97 ? -11.321 -1.671 7.847 1.00 98.25 97 ASP A O 1
ATOM 761 N N . PRO A 1 98 ? -9.925 -2.350 9.455 1.00 96.56 98 PRO A N 1
ATOM 762 C CA . PRO A 1 98 ? -10.876 -3.296 10.043 1.00 96.56 98 PRO A CA 1
ATOM 763 C C . PRO A 1 98 ? -12.170 -2.647 10.557 1.00 96.56 98 PRO A C 1
ATOM 765 O O . PRO A 1 98 ? -13.166 -3.356 10.743 1.00 96.56 98 PRO A O 1
ATOM 768 N N . ASN A 1 99 ? -12.169 -1.330 10.788 1.00 97.12 99 ASN A N 1
ATOM 769 C CA . ASN A 1 99 ? -13.335 -0.577 11.249 1.00 97.12 99 ASN A CA 1
ATOM 770 C C . ASN A 1 99 ? -14.066 0.146 10.109 1.00 97.12 99 ASN A C 1
ATOM 772 O O . ASN A 1 99 ? -15.150 0.686 10.337 1.00 97.12 99 ASN A O 1
ATOM 776 N N . ASN A 1 100 ? -13.501 0.168 8.897 1.00 98.00 100 ASN A N 1
ATOM 777 C CA . ASN A 1 100 ? -14.129 0.788 7.738 1.00 98.00 100 ASN A CA 1
ATOM 778 C C . ASN A 1 100 ? -13.808 0.027 6.435 1.00 98.00 100 ASN A C 1
ATOM 780 O O . ASN A 1 100 ? -12.758 0.257 5.833 1.00 98.00 100 ASN A O 1
ATOM 784 N N . PRO A 1 101 ? -14.744 -0.799 5.927 1.00 97.88 101 PRO A N 1
ATOM 785 C CA . PRO A 1 101 ? -14.518 -1.623 4.738 1.00 97.88 101 PRO A CA 1
ATOM 786 C C . PRO A 1 101 ? -14.317 -0.858 3.432 1.00 97.88 101 PRO A C 1
ATOM 788 O O . PRO A 1 101 ? -13.934 -1.467 2.429 1.00 97.88 101 PRO A O 1
ATOM 791 N N . ASP A 1 102 ? -14.573 0.450 3.419 1.00 98.44 102 ASP A N 1
ATOM 792 C CA . ASP A 1 102 ? -14.350 1.285 2.243 1.00 98.44 102 ASP A CA 1
ATOM 793 C C . ASP A 1 102 ? -12.903 1.792 2.147 1.00 98.44 102 ASP A C 1
ATOM 795 O O . ASP A 1 102 ? -12.485 2.229 1.071 1.00 98.44 102 ASP A O 1
ATOM 799 N N . ILE A 1 103 ? -12.127 1.707 3.234 1.00 98.69 103 ILE A N 1
ATOM 800 C CA . ILE A 1 103 ? -10.754 2.210 3.290 1.00 98.69 103 ILE A CA 1
ATOM 801 C C . ILE A 1 103 ? -9.749 1.100 2.968 1.00 98.69 103 ILE A C 1
ATOM 803 O O . ILE A 1 103 ? -9.710 0.041 3.599 1.00 98.69 103 ILE A O 1
ATOM 807 N N . LEU A 1 104 ? -8.889 1.393 1.995 1.00 98.75 104 LEU A N 1
ATOM 808 C CA . LEU A 1 104 ? -7.792 0.541 1.554 1.00 98.75 104 LEU A CA 1
ATOM 809 C C . LEU A 1 104 ? -6.538 1.399 1.367 1.00 98.75 104 LEU A C 1
ATOM 811 O O . LEU A 1 104 ? -6.589 2.479 0.781 1.00 98.75 104 LEU A O 1
ATOM 815 N N . TYR A 1 105 ? -5.408 0.888 1.837 1.00 98.88 105 TYR A N 1
ATOM 816 C CA . TYR A 1 105 ? -4.087 1.469 1.636 1.00 98.88 105 TYR A CA 1
ATOM 817 C C . TYR A 1 105 ? -3.246 0.559 0.746 1.00 98.88 105 TYR A C 1
ATOM 819 O O . TYR A 1 105 ? -3.328 -0.664 0.872 1.00 98.88 105 TYR A O 1
ATOM 827 N N . ALA A 1 106 ? -2.416 1.145 -0.113 1.00 98.88 106 ALA A N 1
ATOM 828 C CA . ALA A 1 106 ? -1.513 0.419 -1.001 1.00 98.88 106 ALA A CA 1
ATOM 829 C C . ALA A 1 106 ? -0.124 1.060 -1.006 1.00 98.88 106 ALA A C 1
ATOM 831 O O . ALA A 1 106 ? 0.014 2.218 -1.378 1.00 98.88 106 ALA A O 1
ATOM 832 N N . ALA A 1 107 ? 0.910 0.313 -0.623 1.00 98.75 107 ALA A N 1
ATOM 833 C CA . ALA A 1 107 ? 2.303 0.709 -0.805 1.00 98.75 107 ALA A CA 1
ATOM 834 C C . ALA A 1 107 ? 2.739 0.352 -2.230 1.00 98.75 107 ALA A C 1
ATOM 836 O O . ALA A 1 107 ? 2.720 -0.823 -2.609 1.00 98.75 107 ALA A O 1
ATOM 837 N N . THR A 1 108 ? 3.119 1.362 -3.010 1.00 98.69 108 THR A N 1
ATOM 838 C CA . THR A 1 108 ? 3.334 1.239 -4.455 1.00 98.69 108 THR A CA 1
ATOM 839 C C . THR A 1 108 ? 4.730 1.688 -4.897 1.00 98.69 108 THR A C 1
ATOM 841 O O . THR A 1 108 ? 5.282 2.659 -4.376 1.00 98.69 108 THR A O 1
ATOM 844 N N . GLY A 1 109 ? 5.302 0.972 -5.863 1.00 98.31 109 GLY A N 1
ATOM 845 C CA . GLY A 1 109 ? 6.612 1.204 -6.475 1.00 98.31 109 GLY A CA 1
ATOM 846 C C . GLY A 1 109 ? 7.312 -0.117 -6.812 1.00 98.31 109 GLY A C 1
ATOM 847 O O . GLY A 1 109 ? 7.262 -1.066 -6.028 1.00 98.31 109 GLY A O 1
ATOM 848 N N . TYR A 1 110 ? 7.978 -0.198 -7.967 1.00 98.00 110 TYR A N 1
ATOM 849 C CA . TYR A 1 110 ? 8.531 -1.464 -8.463 1.00 98.00 110 TYR A CA 1
ATOM 850 C C . TYR A 1 110 ? 9.828 -1.899 -7.788 1.00 98.00 110 TYR A C 1
ATOM 852 O O . TYR A 1 110 ? 9.946 -3.062 -7.396 1.00 98.00 110 TYR A O 1
ATOM 860 N N . TYR A 1 111 ? 10.807 -0.997 -7.694 1.00 97.50 111 TYR A N 1
ATOM 861 C CA . TYR A 1 111 ? 12.168 -1.339 -7.285 1.00 97.50 111 TYR A CA 1
ATOM 862 C C . TYR A 1 111 ? 12.773 -0.271 -6.377 1.00 97.50 111 TYR A C 1
ATOM 864 O O . TYR A 1 111 ? 12.618 0.931 -6.602 1.00 97.50 111 TYR A O 1
ATOM 872 N N . THR A 1 112 ? 13.581 -0.691 -5.406 1.00 96.12 112 THR A N 1
ATOM 873 C CA . THR A 1 112 ? 14.170 0.222 -4.418 1.00 96.12 112 THR A CA 1
ATOM 874 C C . THR A 1 112 ? 15.237 1.144 -5.002 1.00 96.12 112 THR A C 1
ATOM 876 O O . THR A 1 112 ? 15.557 2.183 -4.415 1.00 96.12 112 THR A O 1
ATOM 879 N N . ARG A 1 113 ? 15.759 0.803 -6.186 1.00 95.44 113 ARG A N 1
ATOM 880 C CA . ARG A 1 113 ? 16.634 1.672 -6.988 1.00 95.44 113 ARG A CA 1
ATOM 881 C C . ARG A 1 113 ? 15.910 2.882 -7.596 1.00 95.44 113 ARG A C 1
ATOM 883 O O . ARG A 1 113 ? 16.583 3.822 -8.012 1.00 95.44 113 ARG A O 1
ATOM 890 N N . GLU A 1 114 ? 14.579 2.869 -7.667 1.00 95.50 114 GLU A N 1
ATOM 891 C CA . GLU A 1 114 ? 13.776 3.929 -8.286 1.00 95.50 114 GLU A CA 1
ATOM 892 C C . GLU A 1 114 ? 13.378 5.031 -7.300 1.00 95.50 114 GLU A C 1
ATOM 894 O O . GLU A 1 114 ? 13.535 4.933 -6.079 1.00 95.50 114 GLU A O 1
ATOM 899 N N . THR A 1 115 ? 12.886 6.147 -7.840 1.00 94.69 115 THR A N 1
ATOM 900 C CA . THR A 1 115 ? 12.495 7.336 -7.065 1.00 94.69 115 THR A CA 1
ATOM 901 C C . THR A 1 115 ? 11.019 7.591 -6.936 1.00 94.69 115 THR A C 1
ATOM 903 O O . THR A 1 115 ? 10.617 8.405 -6.108 1.00 94.69 115 THR A O 1
ATOM 906 N N . THR A 1 116 ? 10.220 6.846 -7.671 1.00 95.69 116 THR A N 1
ATOM 907 C CA . THR A 1 116 ? 8.772 6.964 -7.713 1.00 95.69 116 THR A CA 1
ATOM 908 C C . THR A 1 116 ? 8.165 5.844 -6.879 1.00 95.69 116 THR A C 1
ATOM 910 O O . THR A 1 116 ? 8.300 4.664 -7.186 1.00 95.69 116 THR A O 1
ATOM 913 N N . SER A 1 117 ? 7.612 6.218 -5.731 1.00 97.75 117 SER A N 1
ATOM 914 C CA . SER A 1 117 ? 6.940 5.329 -4.782 1.00 97.75 117 SER A CA 1
ATOM 915 C C . SER A 1 117 ? 6.124 6.171 -3.817 1.00 97.75 117 SER A C 1
ATOM 917 O O . SER A 1 117 ? 6.535 7.281 -3.468 1.00 97.75 117 SER A O 1
ATOM 919 N N . ASP A 1 118 ? 4.994 5.633 -3.379 1.00 98.06 118 ASP A N 1
ATOM 920 C CA . ASP A 1 118 ? 4.187 6.220 -2.313 1.00 98.06 118 ASP A CA 1
ATOM 921 C C . ASP A 1 118 ? 3.266 5.161 -1.697 1.00 98.06 118 ASP A C 1
ATOM 923 O O . ASP A 1 118 ? 3.054 4.083 -2.266 1.00 98.06 118 ASP A O 1
ATOM 927 N N . ILE A 1 119 ? 2.689 5.485 -0.544 1.00 98.81 119 ILE A N 1
ATOM 928 C CA . ILE A 1 119 ? 1.467 4.840 -0.082 1.00 98.81 119 ILE A CA 1
ATOM 929 C C . ILE A 1 119 ? 0.289 5.629 -0.650 1.00 98.81 119 ILE A C 1
ATOM 931 O O . ILE A 1 119 ? 0.193 6.840 -0.457 1.00 98.81 119 ILE A O 1
ATOM 935 N N . LEU A 1 120 ? -0.615 4.930 -1.323 1.00 98.88 120 LEU A N 1
ATOM 936 C CA . LEU A 1 120 ? -1.892 5.448 -1.787 1.00 98.88 120 LEU A CA 1
ATOM 937 C C . LEU A 1 120 ? -2.996 5.079 -0.795 1.00 98.88 120 LEU A C 1
ATOM 939 O O . LEU A 1 120 ? -2.973 4.002 -0.191 1.00 98.88 120 LEU A O 1
ATOM 943 N N . LYS A 1 121 ? -3.987 5.957 -0.664 1.00 98.81 121 LYS A N 1
ATOM 944 C CA . LYS A 1 121 ? -5.205 5.742 0.119 1.00 98.81 121 LYS A CA 1
ATOM 945 C C . LYS A 1 121 ? -6.422 5.790 -0.792 1.00 98.81 121 LYS A C 1
ATOM 947 O O . LYS A 1 121 ? -6.599 6.746 -1.539 1.00 98.81 121 LYS A O 1
ATOM 952 N N . SER A 1 122 ? -7.296 4.808 -0.650 1.00 98.81 122 SER A N 1
ATOM 953 C CA . SER A 1 122 ? -8.650 4.828 -1.189 1.00 98.81 122 SER A CA 1
ATOM 954 C C . SER A 1 122 ? -9.662 4.874 -0.046 1.00 98.81 122 SER A C 1
ATOM 956 O O . SER A 1 122 ? -9.434 4.303 1.022 1.00 98.81 122 SER A O 1
ATOM 958 N N . THR A 1 123 ? -10.784 5.556 -0.271 1.00 98.69 123 THR A N 1
ATOM 959 C CA . THR A 1 123 ? -11.939 5.603 0.646 1.00 98.69 123 THR A CA 1
ATOM 960 C C . THR A 1 123 ? -13.218 5.082 -0.012 1.00 98.69 123 THR A C 1
ATOM 962 O O . THR A 1 123 ? -14.318 5.407 0.426 1.00 98.69 123 THR A O 1
ATOM 965 N N . ASP A 1 124 ? -13.083 4.338 -1.109 1.00 98.31 124 ASP A N 1
ATOM 966 C CA . ASP A 1 124 ? -14.188 3.812 -1.912 1.00 98.31 124 ASP A CA 1
ATOM 967 C C . ASP A 1 124 ? -13.885 2.419 -2.490 1.00 98.31 124 ASP A C 1
ATOM 969 O O . ASP A 1 124 ? -14.324 2.064 -3.593 1.00 98.31 124 ASP A O 1
ATOM 973 N N . ARG A 1 125 ? -13.176 1.597 -1.702 1.00 97.81 125 ARG A N 1
ATOM 974 C CA . ARG A 1 125 ? -12.809 0.206 -2.030 1.00 97.81 125 ARG A CA 1
ATOM 975 C C . ARG A 1 125 ? -11.901 0.078 -3.258 1.00 97.81 125 ARG A C 1
ATOM 977 O O . ARG A 1 125 ? -12.053 -0.875 -4.033 1.00 97.81 125 ARG A O 1
ATOM 984 N N . GLY A 1 126 ? -10.990 1.031 -3.432 1.00 98.00 126 GLY A N 1
ATOM 985 C CA . GLY A 1 126 ? -10.007 1.075 -4.514 1.00 98.00 126 GLY A CA 1
ATOM 986 C C . GLY A 1 126 ? -10.549 1.603 -5.840 1.00 98.00 126 GLY A C 1
ATOM 987 O O . GLY A 1 126 ? -9.980 1.268 -6.870 1.00 98.00 126 GLY A O 1
ATOM 988 N N . GLN A 1 127 ? -11.662 2.347 -5.853 1.00 97.12 127 GLN A N 1
ATOM 989 C CA . GLN A 1 127 ? -12.154 2.957 -7.098 1.00 97.12 127 GLN A CA 1
ATOM 990 C C . GLN A 1 127 ? -11.395 4.235 -7.452 1.00 97.12 127 GLN A C 1
ATOM 992 O O . GLN A 1 127 ? -11.253 4.520 -8.633 1.00 97.12 127 GLN A O 1
ATOM 997 N N . ASN A 1 128 ? -10.949 4.988 -6.445 1.00 97.88 128 ASN A N 1
ATOM 998 C CA . ASN A 1 128 ? -10.079 6.148 -6.601 1.00 97.88 128 ASN A CA 1
ATOM 999 C C . ASN A 1 128 ? -8.971 6.103 -5.546 1.00 97.88 128 ASN A C 1
ATOM 1001 O O . ASN A 1 128 ? -9.194 5.653 -4.409 1.00 97.88 128 ASN A O 1
ATOM 1005 N N . TRP A 1 129 ? -7.803 6.629 -5.906 1.00 98.62 129 TRP A N 1
ATOM 1006 C CA . TRP A 1 129 ? -6.626 6.659 -5.045 1.00 98.62 129 TRP A CA 1
ATOM 1007 C C . TRP A 1 129 ? -6.078 8.073 -4.858 1.00 98.62 129 TRP A C 1
ATOM 1009 O O . TRP A 1 129 ? -6.050 8.888 -5.773 1.00 98.62 129 TRP A O 1
ATOM 1019 N N . VAL A 1 130 ? -5.612 8.362 -3.643 1.00 98.38 130 VAL A N 1
ATOM 1020 C CA . VAL A 1 130 ? -4.962 9.627 -3.287 1.00 98.38 130 VAL A CA 1
ATOM 1021 C C . VAL A 1 130 ? -3.582 9.332 -2.691 1.00 98.38 130 VAL A C 1
ATOM 1023 O O . VAL A 1 130 ? -3.499 8.522 -1.760 1.00 98.38 130 VAL A O 1
ATOM 1026 N N . PRO A 1 131 ? -2.503 9.969 -3.180 1.00 98.19 131 PRO A N 1
ATOM 1027 C CA . PRO A 1 131 ? -1.174 9.853 -2.584 1.00 98.19 131 PRO A CA 1
ATOM 1028 C C . PRO A 1 131 ? -1.146 10.351 -1.135 1.00 98.19 131 PRO A C 1
ATOM 1030 O O . PRO A 1 131 ? -1.798 11.338 -0.795 1.00 98.19 131 PRO A O 1
ATOM 1033 N N . THR A 1 132 ? -0.385 9.674 -0.275 1.00 98.62 132 THR A N 1
ATOM 1034 C CA . THR A 1 132 ? -0.195 10.086 1.132 1.00 98.62 132 THR A CA 1
ATOM 1035 C C . THR A 1 132 ? 1.091 10.882 1.351 1.00 98.62 132 THR A C 1
ATOM 1037 O O . THR A 1 132 ? 1.355 11.335 2.466 1.00 98.62 132 THR A O 1
ATOM 1040 N N . GLU A 1 133 ? 1.887 11.052 0.292 1.00 97.56 133 GLU A N 1
ATOM 1041 C CA . GLU A 1 133 ? 3.139 11.799 0.276 1.00 97.56 133 GLU A CA 1
ATOM 1042 C C . GLU A 1 133 ? 4.142 11.316 1.337 1.00 97.56 133 GLU A C 1
ATOM 1044 O O . GLU A 1 133 ? 4.831 12.119 1.972 1.00 97.56 133 GLU A O 1
ATOM 1049 N N . LEU A 1 134 ? 4.267 9.998 1.534 1.00 98.00 134 LEU A N 1
ATOM 1050 C CA . LEU A 1 134 ? 5.222 9.434 2.489 1.00 98.00 134 LEU A CA 1
ATOM 1051 C C . LEU A 1 134 ? 6.669 9.790 2.090 1.00 98.00 134 LEU A C 1
ATOM 1053 O O . LEU A 1 134 ? 7.197 9.316 1.078 1.00 98.00 134 LEU A O 1
ATOM 1057 N N . LYS A 1 135 ? 7.351 10.577 2.933 1.00 98.00 135 LYS A N 1
ATOM 1058 C CA . LYS A 1 135 ? 8.762 10.954 2.754 1.00 98.00 135 LYS A CA 1
ATOM 1059 C C . LYS A 1 135 ? 9.661 10.439 3.874 1.00 98.00 135 LYS A C 1
ATOM 1061 O O . LYS A 1 135 ? 9.266 10.339 5.034 1.00 98.00 135 LYS A O 1
ATOM 1066 N N . THR A 1 136 ? 10.918 10.203 3.520 1.00 97.00 136 THR A N 1
ATOM 1067 C CA . THR A 1 136 ? 12.020 10.056 4.469 1.00 97.00 136 THR A CA 1
ATOM 1068 C C . THR A 1 136 ? 12.301 11.382 5.184 1.00 97.00 136 THR A C 1
ATOM 1070 O O . THR A 1 136 ? 11.945 12.447 4.672 1.00 97.00 136 THR A O 1
ATOM 1073 N N . PRO A 1 137 ? 13.035 11.375 6.314 1.00 95.44 137 PRO A N 1
ATOM 1074 C CA . PRO A 1 137 ? 13.511 12.611 6.941 1.00 95.44 137 PRO A CA 1
ATOM 1075 C C . PRO A 1 137 ? 14.359 13.508 6.019 1.00 95.44 137 PRO A C 1
ATOM 1077 O O . PRO A 1 137 ? 14.492 14.699 6.284 1.00 95.44 137 PRO A O 1
ATOM 1080 N N . ALA A 1 138 ? 14.927 12.955 4.940 1.00 96.06 138 ALA A N 1
ATOM 1081 C CA . ALA A 1 138 ? 15.672 13.704 3.928 1.00 96.06 138 ALA A CA 1
ATOM 1082 C C . ALA A 1 138 ? 14.776 14.312 2.826 1.00 96.06 138 ALA A C 1
ATOM 1084 O O . ALA A 1 138 ? 15.291 14.936 1.901 1.00 96.06 138 ALA A O 1
ATOM 1085 N N . GLY A 1 139 ? 13.452 14.128 2.897 1.00 96.62 139 GLY A N 1
ATOM 1086 C CA . GLY A 1 139 ? 12.483 14.676 1.942 1.00 96.62 139 GLY A CA 1
ATOM 1087 C C . GLY A 1 139 ? 12.317 13.868 0.651 1.00 96.62 139 GLY A C 1
ATOM 1088 O O . GLY A 1 139 ? 11.632 14.315 -0.265 1.00 96.62 139 GLY A O 1
ATOM 1089 N N . THR A 1 140 ? 12.925 12.684 0.552 1.00 97.00 140 THR A N 1
ATOM 1090 C CA . THR A 1 140 ? 12.765 11.773 -0.595 1.00 97.00 140 THR A CA 1
ATOM 1091 C C . THR A 1 140 ? 11.653 10.758 -0.347 1.00 97.00 140 THR A C 1
ATOM 1093 O O . THR A 1 140 ? 11.320 10.485 0.800 1.00 97.00 140 THR A O 1
ATOM 1096 N N . ASN A 1 141 ? 11.103 10.152 -1.400 1.00 97.62 141 ASN A N 1
ATOM 1097 C CA . ASN A 1 141 ? 10.156 9.043 -1.250 1.00 97.62 141 ASN A CA 1
ATOM 1098 C C . ASN A 1 141 ? 10.806 7.853 -0.531 1.00 97.62 141 ASN A C 1
ATOM 1100 O O . ASN A 1 141 ? 11.960 7.500 -0.817 1.00 97.62 141 ASN A O 1
ATOM 1104 N N . VAL A 1 142 ? 10.054 7.223 0.373 1.00 97.38 142 VAL A N 1
ATOM 1105 C CA . VAL A 1 142 ? 10.448 5.941 0.971 1.00 97.38 142 VAL A CA 1
ATOM 1106 C C . VAL A 1 142 ? 10.415 4.869 -0.115 1.00 97.38 142 VAL A C 1
ATOM 1108 O O . VAL A 1 142 ? 9.409 4.699 -0.793 1.00 97.38 142 VAL A O 1
ATOM 1111 N N . ARG A 1 143 ? 11.535 4.164 -0.296 1.00 96.25 143 ARG A N 1
ATOM 1112 C CA . ARG A 1 143 ? 11.714 3.190 -1.380 1.00 96.25 143 ARG A CA 1
ATOM 1113 C C . ARG A 1 143 ? 10.820 1.964 -1.192 1.00 96.25 143 ARG A C 1
ATOM 1115 O O . ARG A 1 143 ? 10.887 1.332 -0.139 1.00 96.25 143 ARG A O 1
ATOM 1122 N N . MET A 1 144 ? 10.103 1.601 -2.252 1.00 97.25 144 MET A N 1
ATOM 1123 C CA . MET A 1 144 ? 9.309 0.373 -2.368 1.00 97.25 144 MET A CA 1
ATOM 1124 C C . MET A 1 144 ? 9.943 -0.571 -3.398 1.00 97.25 144 MET A C 1
ATOM 1126 O O . MET A 1 144 ? 10.720 -0.140 -4.247 1.00 97.25 144 MET A O 1
ATOM 1130 N N . GLY A 1 145 ? 9.615 -1.854 -3.322 1.00 96.88 145 GLY A N 1
ATOM 1131 C CA . GLY A 1 145 ? 10.128 -2.925 -4.168 1.00 96.88 145 GLY A CA 1
ATOM 1132 C C . GLY A 1 145 ? 9.063 -3.988 -4.439 1.00 96.88 145 GLY A C 1
ATOM 1133 O O . GLY A 1 145 ? 9.258 -5.161 -4.113 1.00 96.88 145 GLY A O 1
ATOM 1134 N N . GLY A 1 146 ? 7.921 -3.596 -5.006 1.00 97.81 146 GLY A N 1
ATOM 1135 C CA . GLY A 1 146 ? 6.826 -4.501 -5.374 1.00 97.81 146 GLY A CA 1
ATOM 1136 C C . GLY A 1 146 ? 7.245 -5.628 -6.325 1.00 97.81 146 GLY A C 1
ATOM 1137 O O . GLY A 1 146 ? 6.676 -6.716 -6.258 1.00 97.81 146 GLY A O 1
ATOM 1138 N N . ASN A 1 147 ? 8.303 -5.420 -7.120 1.00 98.00 147 ASN A N 1
ATOM 1139 C CA . ASN A 1 147 ? 8.887 -6.417 -8.019 1.00 98.00 147 ASN A CA 1
ATOM 1140 C C . ASN A 1 147 ? 10.334 -6.817 -7.652 1.00 98.00 147 ASN A C 1
ATOM 1142 O O . ASN A 1 147 ? 11.115 -7.246 -8.501 1.00 98.00 147 ASN A O 1
ATOM 1146 N N . GLU A 1 148 ? 10.717 -6.692 -6.379 1.00 96.12 148 GLU A N 1
ATOM 1147 C CA . GLU A 1 148 ? 12.013 -7.172 -5.875 1.00 96.12 148 GLU A CA 1
ATOM 1148 C C . GLU A 1 148 ? 11.894 -8.513 -5.143 1.00 96.12 148 GLU A C 1
ATOM 1150 O O . GLU A 1 148 ? 10.804 -9.061 -4.945 1.00 96.12 148 GLU A O 1
ATOM 1155 N N . ASP A 1 149 ? 13.028 -9.083 -4.736 1.00 95.75 149 ASP A N 1
ATOM 1156 C CA . ASP A 1 149 ? 13.032 -10.244 -3.849 1.00 95.75 149 ASP A CA 1
ATOM 1157 C C . ASP A 1 149 ? 12.248 -9.948 -2.566 1.00 95.75 149 ASP A C 1
ATOM 1159 O O . ASP A 1 149 ? 12.079 -8.795 -2.144 1.00 95.75 149 ASP A O 1
ATOM 1163 N N . TRP A 1 150 ? 11.717 -11.013 -1.965 1.00 95.25 150 TRP A N 1
ATOM 1164 C CA . TRP A 1 150 ? 10.838 -10.951 -0.796 1.00 95.25 150 TRP A CA 1
ATOM 1165 C C . TRP A 1 150 ? 9.463 -10.328 -1.051 1.00 95.25 150 TRP A C 1
ATOM 1167 O O . TRP A 1 150 ? 8.697 -10.157 -0.108 1.00 95.25 150 TRP A O 1
ATOM 1177 N N . ARG A 1 151 ? 9.085 -10.034 -2.301 1.00 97.12 151 ARG A N 1
ATOM 1178 C CA . ARG A 1 151 ? 7.739 -9.519 -2.629 1.00 97.12 151 ARG A CA 1
ATOM 1179 C C . ARG A 1 151 ? 6.582 -10.455 -2.258 1.00 97.12 151 ARG A C 1
ATOM 1181 O O . ARG A 1 151 ? 5.467 -9.982 -2.077 1.00 97.12 151 ARG A O 1
ATOM 1188 N N . TRP A 1 152 ? 6.849 -11.754 -2.096 1.00 95.06 152 TRP A N 1
ATOM 1189 C CA . TRP A 1 152 ? 5.891 -12.751 -1.589 1.00 95.06 152 TRP A CA 1
ATOM 1190 C C . TRP A 1 152 ? 5.662 -12.678 -0.070 1.00 95.06 152 TRP A C 1
ATOM 1192 O O . TRP A 1 152 ? 4.812 -13.391 0.457 1.00 95.06 152 TRP A O 1
ATOM 1202 N N . THR A 1 153 ? 6.454 -11.880 0.650 1.00 95.25 153 THR A N 1
ATOM 1203 C CA . THR A 1 153 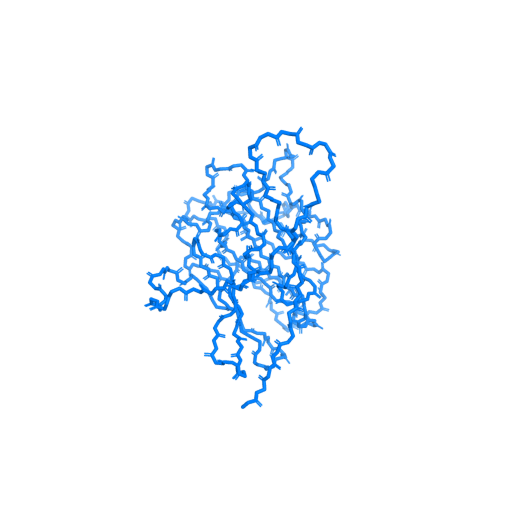? 6.261 -11.618 2.084 1.00 95.25 153 THR A CA 1
ATOM 1204 C C . THR A 1 153 ? 5.288 -10.458 2.285 1.00 95.25 153 THR A C 1
ATOM 1206 O O . THR A 1 153 ? 5.020 -9.704 1.347 1.00 95.25 153 THR A O 1
ATOM 1209 N N . GLY A 1 154 ? 4.733 -10.324 3.487 1.00 94.75 154 GLY A N 1
ATOM 1210 C CA . GLY A 1 154 ? 3.753 -9.290 3.798 1.00 94.75 154 GLY A CA 1
ATOM 1211 C C . GLY A 1 154 ? 2.751 -9.715 4.871 1.00 94.75 154 GLY A C 1
ATOM 1212 O O . GLY A 1 154 ? 2.778 -10.853 5.336 1.00 94.75 154 GLY A O 1
ATOM 1213 N N . GLU A 1 155 ? 1.844 -8.825 5.272 1.00 98.19 155 GLU A N 1
ATOM 1214 C CA . GLU A 1 155 ? 1.713 -7.432 4.802 1.00 98.19 155 GLU A CA 1
ATOM 1215 C C . GLU A 1 155 ? 2.592 -6.465 5.618 1.00 98.19 155 GLU A C 1
ATOM 1217 O O . GLU A 1 155 ? 2.682 -6.562 6.840 1.00 98.19 155 GLU A O 1
ATOM 1222 N N . ARG A 1 156 ? 3.278 -5.541 4.930 1.00 98.12 156 ARG A N 1
ATOM 1223 C CA . ARG A 1 156 ? 4.148 -4.510 5.530 1.00 98.12 156 ARG A CA 1
ATOM 1224 C C . ARG A 1 156 ? 3.362 -3.309 6.045 1.00 98.12 156 ARG A C 1
ATOM 1226 O O . ARG A 1 156 ? 3.858 -2.589 6.911 1.00 98.12 156 ARG A O 1
ATOM 1233 N N . LEU A 1 157 ? 2.183 -3.069 5.475 1.00 98.44 157 LEU A N 1
ATOM 1234 C CA . LEU A 1 157 ? 1.206 -2.110 5.968 1.00 98.44 157 LEU A CA 1
ATOM 1235 C C . LEU A 1 157 ? 0.251 -2.791 6.946 1.00 98.44 157 LEU A C 1
ATOM 1237 O O . LEU A 1 157 ? -0.233 -3.889 6.682 1.00 98.44 157 LEU A O 1
ATOM 1241 N N . ALA A 1 158 ? -0.079 -2.103 8.035 1.00 98.31 158 ALA A N 1
ATOM 1242 C CA . ALA A 1 158 ? -1.105 -2.548 8.972 1.00 98.31 158 ALA A CA 1
ATOM 1243 C C . ALA A 1 158 ? -1.856 -1.354 9.568 1.00 98.31 158 ALA A C 1
ATOM 1245 O O . ALA A 1 158 ? -1.234 -0.363 9.956 1.00 98.31 158 ALA A O 1
ATOM 1246 N N . VAL A 1 159 ? -3.182 -1.473 9.670 1.00 98.44 159 VAL A N 1
ATOM 1247 C CA . VAL A 1 159 ? -4.055 -0.528 10.384 1.00 98.44 159 VAL A CA 1
ATOM 1248 C C . VAL A 1 159 ? -4.351 -1.091 11.772 1.00 98.44 159 VAL A C 1
ATOM 1250 O O . VAL A 1 159 ? -4.628 -2.283 11.909 1.00 98.44 159 VAL A O 1
ATOM 1253 N N . ASP A 1 160 ? -4.285 -0.247 12.798 1.00 97.25 160 ASP A N 1
ATOM 1254 C CA . ASP A 1 160 ? -4.612 -0.636 14.170 1.00 97.25 160 ASP A CA 1
ATOM 1255 C C . ASP A 1 160 ? -6.105 -0.997 14.277 1.00 97.25 160 ASP A C 1
ATOM 1257 O O . ASP A 1 160 ? -6.966 -0.156 13.988 1.00 97.25 160 ASP A O 1
ATOM 1261 N N . PRO A 1 161 ? -6.452 -2.219 14.726 1.00 95.56 161 PRO A N 1
ATOM 1262 C CA . PRO A 1 161 ? -7.840 -2.643 14.837 1.00 95.56 161 PRO A CA 1
ATOM 1263 C C . PRO A 1 161 ? -8.660 -1.851 15.850 1.00 95.56 161 PRO A C 1
ATOM 1265 O O . PRO A 1 161 ? -9.881 -1.792 15.727 1.00 95.56 161 PRO A O 1
ATOM 1268 N N . SER A 1 162 ? -8.016 -1.209 16.821 1.00 95.06 162 SER A N 1
ATOM 1269 C CA . SER A 1 162 ? -8.682 -0.373 17.820 1.00 95.06 162 SER A CA 1
ATOM 1270 C C . SER A 1 162 ? -8.803 1.097 17.401 1.00 95.06 162 SER A C 1
ATOM 1272 O O . SER A 1 162 ? -9.599 1.835 17.988 1.00 95.06 162 SER A O 1
ATOM 1274 N N . ASN A 1 163 ? -8.030 1.540 16.401 1.00 96.56 163 ASN A N 1
ATOM 1275 C CA . ASN A 1 163 ? -7.987 2.937 15.980 1.00 96.56 163 ASN A CA 1
ATOM 1276 C C . ASN A 1 163 ? -7.522 3.099 14.525 1.00 96.56 163 ASN A C 1
ATOM 1278 O O . ASN A 1 163 ? -6.327 3.185 14.254 1.00 96.56 163 ASN A O 1
ATOM 1282 N N . SER A 1 164 ? -8.469 3.301 13.608 1.00 97.50 164 SER A N 1
ATOM 1283 C CA . SER A 1 164 ? -8.225 3.518 12.172 1.00 97.50 164 SER A CA 1
ATOM 1284 C C . SER A 1 164 ? -7.236 4.638 11.825 1.00 97.50 164 SER A C 1
ATOM 1286 O O . SER A 1 164 ? -6.702 4.676 10.720 1.00 97.50 164 SER A O 1
ATOM 1288 N N . ASN A 1 165 ? -6.966 5.565 12.752 1.00 98.25 165 ASN A N 1
ATOM 1289 C CA . ASN A 1 165 ? -5.974 6.611 12.525 1.00 98.25 165 ASN A CA 1
ATOM 1290 C C . ASN A 1 165 ? -4.531 6.118 12.613 1.00 98.25 165 ASN A C 1
ATOM 1292 O O . ASN A 1 165 ? -3.647 6.774 12.057 1.00 98.25 165 ASN A O 1
ATOM 1296 N N . ILE A 1 166 ? -4.289 5.024 13.335 1.00 98.50 166 ILE A N 1
ATOM 1297 C CA . ILE A 1 166 ? -2.954 4.490 13.557 1.00 98.50 166 ILE A CA 1
ATOM 1298 C C . ILE A 1 166 ? -2.639 3.466 12.475 1.00 98.50 166 ILE A C 1
ATOM 1300 O O . ILE A 1 166 ? -3.307 2.443 12.343 1.00 98.50 166 ILE A O 1
AT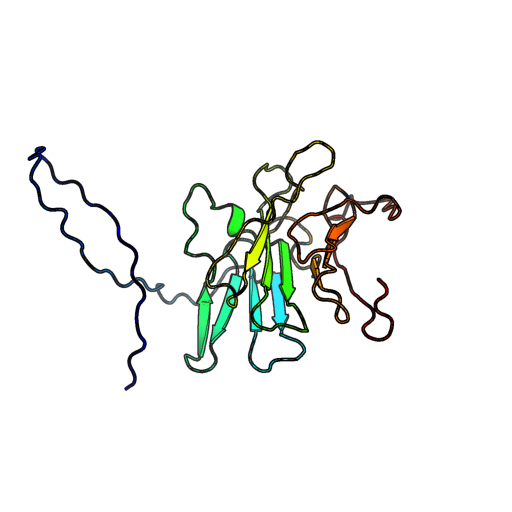OM 1304 N N . ILE A 1 167 ? -1.592 3.745 11.706 1.00 98.69 167 ILE A N 1
ATOM 1305 C CA . ILE A 1 167 ? -1.144 2.888 10.608 1.00 98.69 167 ILE A CA 1
ATOM 1306 C C . ILE A 1 167 ? 0.364 2.771 10.703 1.00 98.69 167 ILE A C 1
ATOM 1308 O O . ILE A 1 167 ? 1.044 3.773 10.924 1.00 98.69 167 ILE A O 1
ATOM 1312 N N . TYR A 1 168 ? 0.891 1.570 10.513 1.00 98.62 168 TYR A N 1
ATOM 1313 C CA . TYR A 1 168 ? 2.326 1.350 10.405 1.00 98.62 168 TYR A CA 1
ATOM 1314 C C . TYR A 1 168 ? 2.707 0.852 9.020 1.00 98.62 168 TYR A C 1
ATOM 1316 O O . TYR A 1 168 ? 1.941 0.145 8.368 1.00 98.62 168 TYR A O 1
ATOM 1324 N N . PHE A 1 169 ? 3.916 1.219 8.604 1.00 98.56 169 PHE A N 1
ATOM 1325 C CA . PHE A 1 169 ? 4.549 0.728 7.390 1.00 98.56 169 PHE A CA 1
ATOM 1326 C C . PHE A 1 169 ? 5.984 0.278 7.674 1.00 98.56 169 PHE A C 1
ATOM 1328 O O . PHE A 1 169 ? 6.833 1.079 8.079 1.00 98.56 169 PHE A O 1
ATOM 1335 N N . GLY A 1 170 ? 6.254 -1.006 7.455 1.00 97.31 170 GLY A N 1
ATOM 1336 C CA . GLY A 1 170 ? 7.596 -1.577 7.489 1.00 97.31 170 GLY A CA 1
ATOM 1337 C C . GLY A 1 170 ? 8.315 -1.403 6.151 1.00 97.31 170 GLY A C 1
ATOM 1338 O O . GLY A 1 170 ? 8.020 -2.113 5.195 1.00 97.31 170 GLY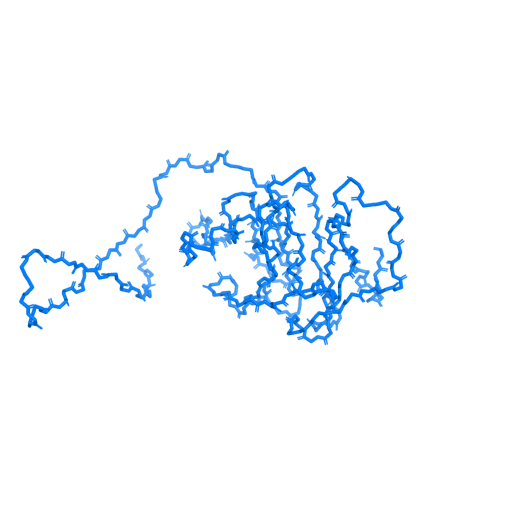 A O 1
ATOM 1339 N N . SER A 1 171 ? 9.280 -0.487 6.069 1.00 95.81 171 SER A N 1
ATOM 1340 C CA . SER A 1 171 ? 9.993 -0.236 4.810 1.00 95.81 171 SER A CA 1
ATOM 1341 C C . SER A 1 171 ? 11.142 -1.222 4.560 1.00 95.81 171 SER A C 1
ATOM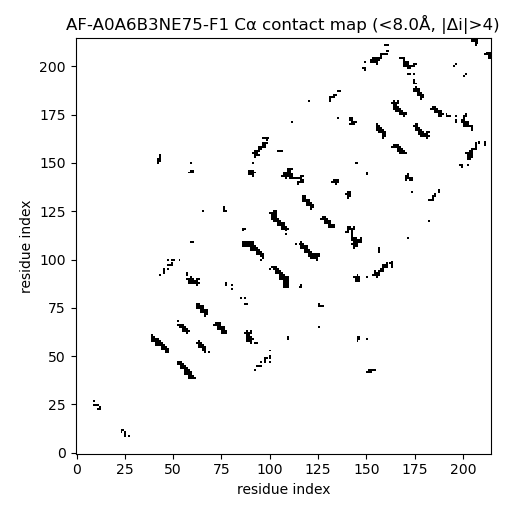 1343 O O . SER A 1 171 ? 11.706 -1.819 5.486 1.00 95.81 171 SER A O 1
ATOM 1345 N N . ARG A 1 172 ? 11.536 -1.348 3.287 1.00 94.56 172 ARG A N 1
ATOM 1346 C CA . ARG A 1 172 ? 12.699 -2.147 2.867 1.00 94.56 172 ARG A CA 1
ATOM 1347 C C . ARG A 1 172 ? 14.025 -1.597 3.380 1.00 94.56 172 ARG A C 1
ATOM 1349 O O . ARG A 1 172 ? 14.872 -2.364 3.813 1.00 94.56 172 ARG A O 1
ATOM 1356 N N . LEU A 1 173 ? 14.215 -0.280 3.304 1.00 93.38 173 LEU A N 1
ATOM 1357 C CA . LEU A 1 173 ? 15.535 0.341 3.479 1.00 93.38 173 LEU A CA 1
ATOM 1358 C C . LEU A 1 173 ? 15.602 1.372 4.602 1.00 93.38 173 LEU A C 1
ATOM 1360 O O . LEU A 1 173 ? 16.694 1.818 4.942 1.00 93.38 173 LEU A O 1
ATOM 1364 N N . ASP A 1 174 ? 14.465 1.780 5.164 1.00 92.75 174 ASP A N 1
ATOM 1365 C CA . ASP A 1 174 ? 14.411 2.965 6.018 1.00 92.75 174 ASP A CA 1
ATOM 1366 C C . ASP A 1 174 ? 13.642 2.754 7.333 1.00 92.75 174 ASP A C 1
ATOM 1368 O O . ASP A 1 174 ? 13.176 3.701 7.963 1.00 92.75 174 ASP A O 1
ATOM 1372 N N . GLY A 1 175 ? 13.555 1.503 7.791 1.00 94.69 175 GLY A N 1
ATOM 1373 C CA . GLY A 1 175 ? 12.939 1.141 9.065 1.00 94.69 175 GLY A CA 1
ATOM 1374 C C . GLY A 1 175 ? 11.416 1.289 9.076 1.00 94.69 175 GLY A C 1
ATOM 1375 O O . GLY A 1 175 ? 10.749 1.084 8.061 1.00 94.69 175 GLY A O 1
ATOM 1376 N N . LEU A 1 176 ? 10.869 1.594 10.252 1.00 97.31 176 LEU A N 1
ATOM 1377 C CA . LEU A 1 176 ? 9.433 1.604 10.516 1.00 97.31 176 LEU A CA 1
ATOM 1378 C C . LEU A 1 176 ? 8.863 3.029 10.468 1.00 97.31 176 LEU A C 1
ATOM 1380 O O . LEU A 1 176 ? 9.434 3.958 11.046 1.00 97.31 176 LEU A O 1
ATOM 1384 N N . TYR A 1 177 ? 7.705 3.177 9.835 1.00 98.44 177 TYR A N 1
ATOM 1385 C CA . TYR A 1 177 ? 6.935 4.416 9.756 1.00 98.44 177 TYR A CA 1
ATOM 1386 C C . TYR A 1 177 ? 5.580 4.264 10.437 1.00 98.44 177 TYR A C 1
ATOM 1388 O O . TYR A 1 177 ? 5.009 3.176 10.441 1.00 98.44 177 TYR A O 1
ATOM 1396 N N . LYS A 1 178 ? 5.069 5.365 10.993 1.00 98.56 178 LYS A N 1
ATOM 1397 C CA . LYS A 1 178 ? 3.770 5.451 11.661 1.00 98.56 178 LYS A CA 1
ATOM 1398 C C . LYS A 1 178 ? 2.994 6.674 11.178 1.00 98.56 178 LYS A C 1
ATOM 1400 O O . LYS A 1 178 ? 3.543 7.775 11.143 1.00 98.56 178 LYS A O 1
ATOM 1405 N N . SER A 1 179 ? 1.714 6.495 10.890 1.00 98.75 179 SER A N 1
ATOM 1406 C CA . SER A 1 179 ? 0.729 7.572 10.834 1.00 98.75 179 SER A CA 1
ATOM 1407 C C . SER A 1 179 ? -0.156 7.533 12.080 1.00 98.75 179 SER A C 1
ATOM 1409 O O . SER A 1 179 ? -0.423 6.460 12.617 1.00 98.75 179 SER A O 1
ATOM 1411 N N . GLU A 1 180 ? -0.599 8.703 12.540 1.00 98.62 180 GLU A N 1
ATOM 1412 C CA . GLU A 1 180 ? -1.551 8.850 13.655 1.00 98.62 180 GLU A CA 1
ATOM 1413 C C . GLU A 1 180 ? -2.829 9.592 13.238 1.00 98.62 180 GLU A C 1
ATOM 1415 O O . GLU A 1 180 ? -3.611 10.037 14.076 1.00 98.62 180 GLU A O 1
ATOM 1420 N N . ASN A 1 181 ? -3.026 9.771 11.932 1.00 98.12 181 ASN A N 1
ATOM 1421 C CA . ASN A 1 181 ? -4.116 10.543 11.346 1.00 98.12 181 ASN A CA 1
ATOM 1422 C C . ASN A 1 181 ? -4.575 9.944 10.008 1.00 98.12 181 ASN A C 1
ATOM 1424 O O . ASN A 1 181 ? -4.827 10.667 9.044 1.00 98.12 181 ASN A O 1
ATOM 1428 N N . SER A 1 182 ? -4.697 8.614 9.957 1.00 97.19 182 SER A N 1
ATOM 1429 C CA . SER A 1 182 ? -5.243 7.879 8.808 1.00 97.19 182 SER A CA 1
ATOM 1430 C C . SER A 1 182 ? -4.445 8.075 7.506 1.00 97.19 182 SER A C 1
ATOM 1432 O O . SER A 1 182 ? -5.044 8.169 6.427 1.00 97.19 182 SER A O 1
ATOM 1434 N N . ALA A 1 183 ? -3.112 8.122 7.620 1.00 98.19 183 ALA A N 1
ATOM 1435 C CA . ALA A 1 183 ? -2.135 8.365 6.552 1.00 98.19 183 ALA A CA 1
ATOM 1436 C C . ALA A 1 183 ? -2.175 9.773 5.936 1.00 98.19 183 ALA A C 1
ATOM 1438 O O . ALA A 1 183 ? -1.717 9.953 4.815 1.00 98.19 183 ALA A O 1
ATOM 1439 N N . ASN A 1 184 ? -2.686 10.784 6.647 1.00 97.56 184 ASN A N 1
ATOM 1440 C CA . ASN A 1 184 ? -2.549 12.172 6.185 1.00 97.56 184 ASN A CA 1
ATOM 1441 C C . ASN A 1 184 ? -1.115 12.688 6.372 1.00 97.56 184 ASN A C 1
ATOM 1443 O O . ASN A 1 184 ? -0.650 13.526 5.608 1.00 97.56 184 ASN A O 1
ATOM 1447 N N . THR A 1 185 ? -0.416 12.211 7.405 1.00 98.00 185 THR A N 1
ATOM 1448 C CA . THR A 1 185 ? 1.021 12.421 7.592 1.00 98.00 185 THR A CA 1
ATOM 1449 C C . THR A 1 185 ? 1.684 11.172 8.163 1.00 98.00 185 THR A C 1
ATOM 1451 O O . THR A 1 185 ? 1.038 10.330 8.798 1.00 98.00 185 THR A O 1
ATOM 1454 N N . TRP A 1 186 ? 2.998 11.079 7.967 1.00 98.62 186 TRP A N 1
ATOM 1455 C CA . TRP A 1 186 ? 3.822 9.959 8.405 1.00 98.62 186 TRP A CA 1
ATOM 1456 C C . TRP A 1 186 ? 5.040 10.436 9.189 1.00 98.62 186 TRP A C 1
ATOM 1458 O O . TRP A 1 186 ? 5.650 11.451 8.860 1.00 98.62 186 TRP A O 1
ATOM 1468 N N . ASN A 1 187 ? 5.419 9.667 10.206 1.00 97.94 187 ASN A N 1
ATOM 1469 C CA . ASN A 1 187 ? 6.613 9.893 11.007 1.00 97.94 187 ASN A CA 1
ATOM 1470 C C . ASN A 1 187 ? 7.436 8.609 11.097 1.00 97.94 187 ASN A C 1
ATOM 1472 O O . ASN A 1 187 ? 6.894 7.516 11.277 1.00 97.94 187 ASN A O 1
ATOM 1476 N N . LYS A 1 188 ? 8.760 8.742 11.025 1.00 97.06 188 LYS A N 1
ATOM 1477 C CA . LYS A 1 188 ? 9.679 7.623 11.248 1.00 97.06 188 LYS A CA 1
ATOM 1478 C C . LYS A 1 188 ? 9.718 7.254 12.732 1.00 97.06 188 LYS A C 1
ATOM 1480 O O . LYS A 1 188 ? 9.872 8.120 13.593 1.00 97.06 188 LYS A O 1
ATOM 1485 N N . VAL A 1 189 ? 9.622 5.964 13.035 1.00 96.94 189 VAL A N 1
ATOM 1486 C CA . VAL A 1 189 ? 9.633 5.428 14.402 1.00 96.94 189 VAL A CA 1
ATOM 1487 C C . VAL A 1 189 ? 11.078 5.198 14.833 1.00 96.94 189 VAL A C 1
ATOM 1489 O O . VAL A 1 189 ? 11.638 4.119 14.666 1.00 96.94 189 VAL A O 1
ATOM 1492 N N . THR A 1 190 ? 11.710 6.230 15.387 1.00 93.69 190 THR A N 1
ATOM 1493 C CA . THR A 1 190 ? 13.144 6.207 15.738 1.00 93.69 190 THR A CA 1
ATOM 1494 C C . THR A 1 190 ? 13.490 5.285 16.906 1.00 93.69 190 THR A C 1
ATOM 1496 O O . THR A 1 190 ? 14.650 4.914 17.062 1.00 93.69 190 THR A O 1
ATOM 1499 N N . SER A 1 191 ? 12.504 4.892 17.716 1.00 93.12 191 SER A N 1
ATOM 1500 C CA . SER A 1 191 ? 12.676 3.906 18.787 1.00 93.12 191 SER A CA 1
ATOM 1501 C C . SER A 1 191 ? 12.770 2.466 18.275 1.00 93.12 191 SER A C 1
ATOM 1503 O O . SER A 1 191 ? 13.154 1.581 19.037 1.00 93.12 191 SER A O 1
ATOM 1505 N N . PHE A 1 192 ? 12.401 2.215 17.015 1.00 89.69 192 PHE A N 1
ATOM 1506 C CA . PHE A 1 192 ? 12.509 0.903 16.391 1.00 89.69 192 PHE A CA 1
ATOM 1507 C C . PHE A 1 192 ? 13.866 0.774 15.688 1.00 89.69 192 PHE A C 1
ATOM 1509 O O . PHE A 1 192 ? 14.093 1.359 14.629 1.00 89.69 192 PHE A O 1
ATOM 1516 N N . SER A 1 193 ? 14.769 -0.006 16.281 1.00 78.75 193 SER A N 1
ATOM 1517 C CA . SER A 1 193 ? 16.114 -0.244 15.750 1.00 78.75 193 SER A CA 1
ATOM 1518 C C . SER A 1 193 ? 16.182 -1.600 15.054 1.00 78.75 193 SER A C 1
ATOM 1520 O O . SER A 1 193 ? 16.425 -2.617 15.700 1.00 78.75 193 SER A O 1
ATOM 1522 N N . ALA A 1 194 ? 15.999 -1.621 13.733 1.00 73.94 194 ALA A N 1
ATOM 1523 C CA . ALA A 1 194 ? 16.343 -2.789 12.925 1.00 73.94 194 ALA A CA 1
ATOM 1524 C C . ALA A 1 194 ? 17.854 -2.790 12.663 1.00 73.94 194 ALA A C 1
ATOM 1526 O O . ALA A 1 194 ? 18.385 -1.864 12.052 1.00 73.94 194 ALA A O 1
ATOM 1527 N N . THR A 1 195 ? 18.554 -3.811 13.153 1.00 62.69 195 THR A N 1
ATOM 1528 C CA . THR A 1 195 ? 20.013 -3.936 13.009 1.00 62.69 195 THR A CA 1
ATOM 1529 C C . THR A 1 195 ? 20.444 -4.549 11.679 1.00 62.69 195 THR A C 1
ATOM 1531 O O . THR A 1 195 ? 21.612 -4.430 11.324 1.00 62.69 195 THR A O 1
ATOM 1534 N N . ASP A 1 196 ? 19.522 -5.170 10.940 1.00 70.12 196 ASP A N 1
ATOM 1535 C CA . ASP A 1 196 ? 19.780 -5.729 9.616 1.00 70.12 196 ASP A CA 1
ATOM 1536 C C . ASP A 1 196 ? 18.542 -5.572 8.719 1.00 70.12 196 ASP A C 1
ATOM 1538 O O . ASP A 1 196 ? 17.482 -6.122 9.007 1.00 70.12 196 ASP A O 1
ATOM 1542 N N . LEU A 1 197 ? 18.670 -4.775 7.655 1.00 76.31 197 LEU A N 1
ATOM 1543 C CA . LEU A 1 197 ? 17.646 -4.598 6.617 1.00 76.31 197 LEU A CA 1
ATOM 1544 C C . LEU A 1 197 ? 18.085 -5.219 5.275 1.00 76.31 197 LEU A C 1
ATOM 1546 O O . LEU A 1 197 ? 17.460 -4.964 4.247 1.00 76.31 197 LEU A O 1
ATOM 1550 N N . SER A 1 198 ? 19.165 -6.011 5.257 1.00 72.69 198 SER A N 1
ATOM 1551 C CA . SER A 1 198 ? 19.777 -6.512 4.018 1.00 72.69 198 SER A CA 1
ATOM 1552 C C . SER A 1 198 ? 18.924 -7.547 3.268 1.00 72.69 198 SER A C 1
ATOM 1554 O O . SER A 1 198 ? 19.025 -7.640 2.046 1.00 72.69 198 SER A O 1
ATOM 1556 N N . GLU A 1 199 ? 18.019 -8.253 3.954 1.00 77.31 199 GLU A N 1
ATOM 1557 C CA . GLU A 1 199 ? 17.125 -9.276 3.382 1.00 77.31 199 GLU A CA 1
ATOM 1558 C C . GLU A 1 199 ? 15.689 -8.757 3.156 1.00 77.31 199 GLU A C 1
ATOM 1560 O O . GLU A 1 199 ? 14.701 -9.369 3.553 1.00 77.31 199 GLU A O 1
ATOM 1565 N N . GLY A 1 200 ? 15.550 -7.587 2.523 1.00 85.12 200 GLY A N 1
ATOM 1566 C CA . GLY A 1 200 ? 14.239 -7.010 2.192 1.00 85.12 200 GLY A CA 1
ATOM 1567 C C . GLY A 1 200 ? 13.603 -6.169 3.304 1.00 85.12 200 GLY A C 1
ATOM 1568 O O . GLY A 1 200 ? 12.444 -5.768 3.172 1.00 85.12 200 GLY A O 1
ATOM 1569 N N . GLY A 1 201 ? 14.347 -5.854 4.362 1.00 93.62 201 GLY A N 1
ATOM 1570 C CA . GLY A 1 201 ? 13.920 -4.973 5.447 1.00 93.62 201 GLY A CA 1
ATOM 1571 C C . GLY A 1 201 ? 12.800 -5.532 6.321 1.00 93.62 201 GLY A C 1
ATOM 1572 O O . GLY A 1 201 ? 12.755 -6.724 6.607 1.00 93.62 201 GLY A O 1
ATOM 1573 N N . ILE A 1 202 ? 11.887 -4.666 6.765 1.00 95.12 202 ILE A N 1
ATOM 1574 C CA . ILE A 1 202 ? 10.742 -5.085 7.587 1.00 95.12 202 ILE A CA 1
ATOM 1575 C C . ILE A 1 202 ? 9.677 -5.673 6.661 1.00 95.12 202 ILE A C 1
ATOM 1577 O O . ILE A 1 202 ? 9.019 -4.938 5.931 1.00 95.12 202 ILE A O 1
ATOM 1581 N N . THR A 1 203 ? 9.525 -6.994 6.664 1.00 94.56 203 THR A N 1
ATOM 1582 C CA . THR A 1 203 ? 8.675 -7.720 5.705 1.00 94.56 203 THR A CA 1
ATOM 1583 C C . THR A 1 203 ? 7.222 -7.875 6.140 1.00 94.56 203 THR A C 1
ATOM 1585 O O . THR A 1 203 ? 6.373 -8.125 5.289 1.00 94.56 203 THR A O 1
ATOM 1588 N N . PHE A 1 204 ? 6.909 -7.695 7.423 1.00 95.44 204 PHE A N 1
ATOM 1589 C CA . PHE A 1 204 ? 5.538 -7.679 7.923 1.00 95.44 204 PHE A CA 1
ATOM 1590 C C . PHE A 1 204 ? 5.392 -6.755 9.136 1.00 95.44 204 PHE A C 1
ATOM 1592 O O . PHE A 1 204 ? 6.357 -6.517 9.866 1.00 95.44 204 PHE A O 1
ATOM 1599 N N . VAL A 1 205 ? 4.175 -6.260 9.353 1.00 96.56 205 VAL A N 1
ATOM 1600 C CA . VAL A 1 205 ? 3.756 -5.579 10.582 1.00 96.56 205 VAL A CA 1
ATOM 1601 C C . VAL A 1 205 ? 2.407 -6.153 10.999 1.00 96.56 205 VAL A C 1
ATOM 1603 O O . VAL A 1 205 ? 1.509 -6.289 10.172 1.00 96.56 205 VAL A O 1
ATOM 1606 N N . LEU A 1 206 ? 2.250 -6.492 12.278 1.00 94.25 206 LEU A N 1
ATOM 1607 C CA . LEU A 1 206 ? 0.995 -7.008 12.815 1.00 94.25 206 LEU A CA 1
ATOM 1608 C C . LEU A 1 206 ? 0.679 -6.334 14.153 1.00 94.25 206 LEU A C 1
ATOM 1610 O O . LEU A 1 206 ? 1.562 -6.090 14.974 1.00 94.25 206 LEU A O 1
ATOM 1614 N N . PHE A 1 207 ? -0.599 -6.036 14.361 1.00 91.94 207 PHE A N 1
ATOM 1615 C CA . PHE A 1 207 ? -1.116 -5.641 15.664 1.00 91.94 207 PHE A CA 1
ATOM 1616 C C . PHE A 1 207 ? -1.628 -6.864 16.406 1.00 91.94 207 PHE A C 1
ATOM 1618 O O . PHE A 1 207 ? -2.323 -7.696 15.818 1.00 91.94 207 PHE A O 1
ATOM 1625 N N . ASP A 1 208 ? -1.362 -6.929 17.707 1.00 84.94 208 ASP A N 1
ATOM 1626 C CA . ASP A 1 208 ? -2.108 -7.818 18.586 1.00 84.94 208 ASP A CA 1
ATOM 1627 C C . ASP A 1 208 ? -3.544 -7.276 18.743 1.00 84.94 208 ASP A C 1
ATOM 1629 O O . ASP A 1 208 ? -3.741 -6.210 19.344 1.00 84.94 208 ASP A O 1
ATOM 1633 N N . PRO A 1 209 ? -4.568 -7.993 18.241 1.00 68.00 209 PRO A N 1
ATOM 1634 C CA . PRO A 1 209 ? -5.950 -7.531 18.280 1.00 68.00 209 PRO A CA 1
ATOM 1635 C C . PRO A 1 209 ? -6.527 -7.444 19.701 1.00 68.00 209 PRO A C 1
ATOM 1637 O O . PRO A 1 209 ? -7.592 -6.853 19.874 1.00 68.00 209 PRO A O 1
ATOM 1640 N N . GLN A 1 210 ? -5.869 -8.022 20.716 1.00 67.44 210 GLN A N 1
ATOM 1641 C CA . GLN A 1 210 ? -6.334 -7.966 22.109 1.00 67.44 210 GLN A CA 1
ATOM 1642 C C . GLN A 1 210 ? -5.775 -6.777 22.895 1.00 67.44 210 GLN A C 1
ATOM 1644 O O . GLN A 1 210 ? -6.391 -6.366 23.879 1.00 67.44 210 GLN A O 1
ATOM 1649 N N . SER A 1 211 ? -4.627 -6.229 22.487 1.00 64.75 211 SER A N 1
ATOM 1650 C CA . SER A 1 211 ? -3.928 -5.185 23.247 1.00 64.75 211 SER A CA 1
ATOM 1651 C C . SER A 1 211 ? -3.686 -3.885 22.475 1.00 64.75 211 SER A C 1
ATOM 1653 O O . SER A 1 211 ? -3.365 -2.875 23.098 1.00 64.75 211 SER A O 1
ATOM 1655 N N . GLY A 1 212 ? -3.847 -3.877 21.144 1.00 54.66 212 GLY A N 1
ATOM 1656 C CA . GLY A 1 212 ? -3.525 -2.714 20.305 1.00 54.66 212 GLY A CA 1
ATOM 1657 C C . GLY A 1 212 ? -2.022 -2.401 20.253 1.00 54.66 212 GLY A C 1
ATOM 1658 O O . GLY A 1 212 ? -1.613 -1.349 19.766 1.00 54.66 212 GLY A O 1
ATOM 1659 N N . HIS A 1 213 ? -1.173 -3.295 20.769 1.00 54.69 213 HIS A N 1
ATOM 1660 C CA . HIS A 1 213 ? 0.279 -3.161 20.723 1.00 54.69 213 HIS A CA 1
ATOM 1661 C C . HIS A 1 213 ? 0.859 -3.900 19.507 1.00 54.69 213 HIS A C 1
ATOM 1663 O O . HIS A 1 213 ? 0.327 -4.918 19.067 1.00 54.69 213 HIS A O 1
ATOM 1669 N N . LEU A 1 214 ? 1.955 -3.369 18.954 1.00 47.00 214 LEU A N 1
ATOM 1670 C CA . LEU A 1 214 ? 2.715 -4.020 17.885 1.00 47.00 214 LEU A CA 1
ATOM 1671 C C . LEU A 1 214 ? 3.456 -5.244 18.436 1.00 47.00 214 LEU A C 1
ATOM 1673 O O . LEU A 1 214 ? 4.111 -5.133 19.477 1.00 47.00 214 LEU A O 1
ATOM 1677 N N . SER A 1 215 ? 3.376 -6.371 17.725 1.00 48.84 215 SER A N 1
ATOM 1678 C CA . SER A 1 215 ? 4.119 -7.608 18.015 1.00 48.84 215 SER A CA 1
ATOM 1679 C C . SER A 1 215 ? 5.181 -7.891 16.965 1.00 48.84 215 SER A C 1
ATOM 1681 O O . SER A 1 215 ? 4.821 -7.786 15.769 1.00 48.84 215 SER A O 1
#

Organism: NCBI:txid2607765

Secondary structure (DSSP, 8-state):
---------------SS--TT-------------S----S-EEEEEE-SSSTT-EEEEESSS-EEEEETTTTEEEES-TT--GGGGGGGSEEEEEE-TT-TT-EEEEE-S-TT-S--EEEEESSSSSS-EE---B-TTSSBPP--TTSTTTTS---EEEETTEEEEEEEE-SSS-EEEESSTTSS-EE-TT---S--TTTS-----B-TTT--B-

InterPro domains:
  IPR015943 WD40/YVTN repeat-like-containing domain superfamily [G3DSA:2.130.10.10] (38-214)
  IPR052025 Xyloglucan-specific glycosyl hydrolase [PTHR43739] (19-212)

Solvent-accessible surface area (backbone atoms only — not comparable to full-atom values): 12612 Å² total; per-residue (Å²): 142,80,89,81,88,85,84,90,86,90,79,91,82,87,76,90,74,90,54,95,78,66,78,82,77,83,76,90,81,84,88,79,78,81,92,76,78,86,87,72,61,75,35,47,75,49,66,50,85,74,48,88,80,46,37,36,40,32,12,27,71,75,17,39,31,37,52,36,83,88,78,69,42,75,42,77,48,51,84,86,57,51,82,97,44,53,40,58,23,6,31,39,24,52,28,59,33,63,86,39,84,35,33,34,37,37,35,20,3,34,41,60,93,51,76,62,31,36,38,32,41,17,76,58,64,37,74,51,77,42,80,34,75,44,52,40,99,87,70,43,52,50,46,28,32,5,62,38,79,68,27,70,45,56,38,15,31,33,46,38,73,86,40,70,31,35,33,38,37,30,28,35,83,76,47,38,32,37,18,78,55,61,48,69,47,70,44,74,42,81,87,58,79,76,92,72,44,85,84,46,27,38,47,52,45,49,65,39,88,89,73,74,45,81,106